Protein AF-A0A969KKT8-F1 (afdb_monomer_lite)

Secondary structure (DSSP, 8-state):
--------------PPPP-----------------------------PPPPPSEEETTEEE-PPPS---TT-S------EEE-TTT-PEEETTTTB-SSTT-BSS-HHHHHHHTS-HHHHHHHHHHHHHHHHHTTPPPP-HHHHHHHHHHHHHHTT---SSGGGGG--S-SBTTB----GGGGT--HHHHHHHH--

Foldseek 3Di:
DDDDDDDDDDDDDDDDDDDDDDDDDDDDDDDDDDDDDPPPPPPPPPPDPFDFPDDDPNDGHGDDDPPPPVPPPDDPPWDWAQQPPPRDIDTVPQQDDPDPPDGNDDPVSVVSSVADPVRLVVLQVVLQVVCVVVVHDRDDSVRVVLLVVVVVLVVVDDDDDPQQLCDQDAPDPPGGRNNCVVSVADPVNSVSSVVD

Radius of gyration: 36.67 Å; chains: 1; bounding box: 96×64×90 Å

pLDDT: mean 73.95, std 24.63, range [25.95, 97.69]

Structure (mmCIF, N/CA/C/O backbone):
data_AF-A0A969KKT8-F1
#
_entry.id   AF-A0A969KKT8-F1
#
loop_
_atom_site.group_PDB
_atom_site.id
_atom_site.type_symbol
_atom_site.label_atom_id
_atom_site.label_alt_id
_atom_site.label_comp_id
_atom_site.label_asym_id
_atom_site.label_entity_id
_atom_site.label_seq_id
_atom_site.pdbx_PDB_ins_code
_atom_site.Cartn_x
_atom_site.Cartn_y
_atom_site.Cartn_z
_atom_site.occupancy
_atom_site.B_iso_or_equiv
_atom_site.auth_seq_id
_atom_site.auth_comp_id
_atom_site.auth_asym_id
_atom_site.auth_atom_id
_atom_site.pdbx_PDB_model_num
ATOM 1 N N . MET A 1 1 ? -35.812 32.071 -36.400 1.00 40.81 1 MET A N 1
ATOM 2 C CA . MET A 1 1 ? -34.944 33.163 -36.890 1.00 40.81 1 MET A CA 1
ATOM 3 C C . MET A 1 1 ? -33.565 32.565 -37.183 1.00 40.81 1 MET A C 1
ATOM 5 O O . MET A 1 1 ? -32.968 32.060 -36.250 1.00 40.81 1 MET A O 1
ATOM 9 N N . ARG A 1 2 ? -33.149 32.564 -38.466 1.00 40.91 2 ARG A N 1
ATOM 10 C CA . ARG A 1 2 ? -31.778 32.415 -39.037 1.00 40.91 2 ARG A CA 1
ATOM 11 C C . ARG A 1 2 ? -30.941 31.190 -38.591 1.00 40.91 2 ARG A C 1
ATOM 13 O O . ARG A 1 2 ? -30.465 31.148 -37.473 1.00 40.91 2 ARG A O 1
ATOM 20 N N . THR A 1 3 ? -30.844 30.094 -39.355 1.00 32.22 3 THR A N 1
ATOM 21 C CA . THR A 1 3 ? -30.129 29.846 -40.641 1.00 32.22 3 THR A CA 1
ATOM 22 C C . THR A 1 3 ? -28.597 29.732 -40.522 1.00 32.22 3 THR A C 1
ATOM 24 O O . THR A 1 3 ? -27.954 30.742 -40.285 1.00 32.22 3 THR A O 1
ATOM 27 N N . ARG A 1 4 ? -28.101 28.494 -40.771 1.00 36.09 4 ARG A N 1
ATOM 28 C CA . ARG A 1 4 ? -26.858 27.975 -41.428 1.00 36.09 4 ARG A CA 1
ATOM 29 C C . ARG A 1 4 ? -25.541 28.783 -41.291 1.00 36.09 4 ARG A C 1
ATOM 31 O O . ARG A 1 4 ? -25.539 29.996 -41.376 1.00 36.09 4 ARG A O 1
ATOM 38 N N . ILE A 1 5 ? -24.366 28.141 -41.212 1.00 37.09 5 ILE A N 1
ATOM 39 C CA . ILE A 1 5 ? -23.574 27.728 -42.397 1.00 37.09 5 ILE A CA 1
ATOM 40 C C . ILE A 1 5 ? -22.404 26.802 -41.987 1.00 37.09 5 ILE A C 1
ATOM 42 O O . ILE A 1 5 ? -21.691 27.065 -41.024 1.00 37.09 5 ILE A O 1
ATOM 46 N N . ARG A 1 6 ? -22.212 25.730 -42.772 1.00 41.53 6 ARG A N 1
ATOM 47 C CA . ARG A 1 6 ? -20.991 24.911 -42.881 1.00 41.53 6 ARG A CA 1
ATOM 48 C C . ARG A 1 6 ? -19.949 25.656 -43.724 1.00 41.53 6 ARG A C 1
ATOM 50 O O . ARG A 1 6 ? -20.321 26.118 -44.797 1.00 41.53 6 ARG A O 1
ATOM 57 N N . THR A 1 7 ? -18.665 25.602 -43.362 1.00 35.03 7 THR A N 1
ATOM 58 C CA . THR A 1 7 ? -17.569 25.865 -44.315 1.00 35.03 7 THR A CA 1
ATOM 59 C C . THR A 1 7 ? -16.437 24.854 -44.141 1.00 35.03 7 THR A C 1
ATOM 61 O O . THR A 1 7 ? -15.800 24.775 -43.098 1.00 35.03 7 THR A O 1
ATOM 64 N N . ILE A 1 8 ? -16.228 24.086 -45.210 1.00 39.53 8 ILE A N 1
ATOM 65 C CA . ILE A 1 8 ? -15.059 23.263 -45.547 1.00 39.53 8 ILE A CA 1
ATOM 66 C C . ILE A 1 8 ? -14.052 24.165 -46.276 1.00 39.53 8 ILE A C 1
ATOM 68 O O . ILE A 1 8 ? -14.504 25.002 -47.052 1.00 39.53 8 ILE A O 1
ATOM 72 N N . ARG A 1 9 ? -12.738 23.963 -46.082 1.00 32.59 9 ARG A N 1
ATOM 73 C CA . ARG A 1 9 ? -11.582 24.230 -46.991 1.00 32.59 9 ARG A CA 1
ATOM 74 C C . ARG A 1 9 ? -10.297 24.057 -46.155 1.00 32.59 9 ARG A C 1
ATOM 76 O O . ARG A 1 9 ? -10.324 24.396 -44.984 1.00 32.59 9 ARG A O 1
ATOM 83 N N . THR A 1 10 ? -9.124 23.613 -46.603 1.00 31.75 10 THR A N 1
ATOM 84 C CA . THR A 1 10 ? -8.586 23.040 -47.846 1.00 31.75 10 THR A CA 1
ATOM 85 C C . THR A 1 10 ? -7.164 22.575 -47.499 1.00 31.75 10 THR A C 1
ATOM 87 O O . THR A 1 10 ? -6.449 23.275 -46.788 1.00 31.75 10 THR A O 1
ATOM 90 N N . ILE A 1 11 ? -6.749 21.420 -48.018 1.00 34.53 11 ILE A N 1
ATOM 91 C CA . ILE A 1 11 ? -5.376 20.897 -47.959 1.00 34.53 11 ILE A CA 1
ATOM 92 C C . ILE A 1 11 ? -4.482 21.733 -48.891 1.00 34.53 11 ILE A C 1
ATOM 94 O O . ILE A 1 11 ? -4.867 21.989 -50.034 1.00 34.53 11 ILE A O 1
ATOM 98 N N . ARG A 1 12 ? -3.279 22.120 -48.445 1.00 29.59 12 ARG A N 1
ATOM 99 C CA . ARG A 1 12 ? -2.193 22.554 -49.337 1.00 29.59 12 ARG A CA 1
ATOM 100 C C . ARG A 1 12 ? -0.911 21.780 -49.051 1.00 29.59 12 ARG A C 1
ATOM 102 O O . ARG A 1 12 ? -0.286 21.939 -48.012 1.00 29.59 12 ARG A O 1
ATOM 109 N N . THR A 1 13 ? -0.563 20.971 -50.040 1.00 30.00 13 THR A N 1
ATOM 110 C CA . THR A 1 13 ? 0.734 20.357 -50.307 1.00 30.00 13 THR A CA 1
ATOM 111 C C . THR A 1 13 ? 1.697 21.422 -50.836 1.00 30.00 13 THR A C 1
ATOM 113 O O . THR A 1 13 ? 1.322 22.184 -51.728 1.00 30.00 13 THR A O 1
ATOM 116 N N . THR A 1 14 ? 2.937 21.453 -50.348 1.00 33.88 14 THR A N 1
ATOM 117 C CA . THR A 1 14 ? 4.042 22.184 -50.990 1.00 33.88 14 THR A CA 1
ATOM 118 C C . THR A 1 14 ? 5.286 21.307 -51.050 1.00 33.88 14 THR A C 1
ATOM 120 O O . THR A 1 14 ? 5.912 21.014 -50.035 1.00 33.88 14 THR A O 1
ATOM 123 N N . THR A 1 15 ? 5.606 20.896 -52.271 1.00 38.62 15 THR A N 1
ATOM 124 C CA . THR A 1 15 ? 6.872 20.324 -52.742 1.00 38.62 15 THR A CA 1
ATOM 125 C C . THR A 1 15 ? 7.927 21.429 -52.880 1.00 38.62 15 THR A C 1
ATOM 127 O O . THR A 1 15 ? 7.561 22.527 -53.304 1.00 38.62 15 THR A O 1
ATOM 130 N N . PRO A 1 16 ? 9.227 21.162 -52.663 1.00 34.69 16 PRO A N 1
ATOM 131 C CA . PRO A 1 16 ? 10.293 21.929 -53.289 1.00 34.69 16 PRO A CA 1
ATOM 132 C C . PRO A 1 16 ? 10.917 21.162 -54.463 1.00 34.69 16 PRO A C 1
ATOM 134 O O . PRO A 1 16 ? 11.203 19.968 -54.401 1.00 34.69 16 PRO A O 1
ATOM 137 N N . SER A 1 17 ? 11.079 21.904 -55.549 1.00 30.69 17 SER A N 1
ATOM 138 C CA . SER A 1 17 ? 11.605 21.532 -56.853 1.00 30.69 17 SER A CA 1
ATOM 139 C C . SER A 1 17 ? 13.123 21.341 -56.887 1.00 30.69 17 SER A C 1
ATOM 141 O O . SER A 1 17 ? 13.885 22.003 -56.189 1.00 30.69 17 SER A O 1
ATOM 143 N N . HIS A 1 18 ? 13.506 20.458 -57.801 1.00 28.86 18 HIS A N 1
ATOM 144 C CA . HIS A 1 18 ? 14.828 20.112 -58.309 1.00 28.86 18 HIS A CA 1
ATOM 145 C C . HIS A 1 18 ? 15.520 21.294 -59.020 1.00 28.86 18 HIS A C 1
ATOM 147 O O . HIS A 1 18 ? 14.869 21.987 -59.801 1.00 28.86 18 HIS A O 1
ATOM 153 N N . GLN A 1 19 ? 16.837 21.457 -58.851 1.00 30.23 19 GLN A N 1
ATOM 154 C CA . GLN A 1 19 ? 17.715 21.942 -59.922 1.00 30.23 19 GLN A CA 1
ATOM 155 C C . GLN A 1 19 ? 19.114 21.330 -59.791 1.00 30.23 19 GLN A C 1
ATOM 157 O O . GLN A 1 19 ? 19.667 21.189 -58.704 1.00 30.23 19 GLN A O 1
ATOM 162 N N . GLN A 1 20 ? 19.608 20.906 -60.947 1.00 27.62 20 GLN A N 1
ATOM 163 C CA . GLN A 1 20 ? 20.711 19.999 -61.224 1.00 27.62 20 GLN A CA 1
ATOM 164 C C . GLN A 1 20 ? 21.865 20.811 -61.827 1.00 27.62 20 GLN A C 1
ATOM 166 O O . GLN A 1 20 ? 21.620 21.721 -62.617 1.00 27.62 20 GLN A O 1
ATOM 171 N N . GLY A 1 21 ? 23.107 20.478 -61.481 1.00 25.95 21 GLY A N 1
ATOM 172 C CA . GLY A 1 21 ? 24.306 21.103 -62.038 1.00 25.95 21 GLY A CA 1
ATOM 173 C C . GLY A 1 21 ? 25.511 20.188 -61.865 1.00 25.95 21 GLY A C 1
ATOM 174 O O . GLY A 1 21 ? 26.131 20.159 -60.809 1.00 25.95 21 GLY A O 1
ATOM 175 N N . ASP A 1 22 ? 25.765 19.403 -62.904 1.00 27.39 22 ASP A N 1
ATOM 176 C CA . ASP A 1 22 ? 26.863 18.456 -63.081 1.00 27.39 22 ASP A CA 1
ATOM 177 C C . ASP A 1 22 ? 28.123 19.199 -63.563 1.00 27.39 22 ASP A C 1
ATOM 179 O O . ASP A 1 22 ? 28.005 20.065 -64.433 1.00 27.39 22 ASP A O 1
ATOM 183 N N . GLN A 1 23 ? 29.309 18.857 -63.043 1.00 28.73 23 GLN A N 1
ATOM 184 C CA . GLN A 1 23 ? 30.575 18.917 -63.792 1.00 28.73 23 GLN A CA 1
ATOM 185 C C . GLN A 1 23 ? 31.731 18.246 -63.027 1.00 28.73 23 GLN A C 1
ATOM 187 O O . GLN A 1 23 ? 32.244 18.741 -62.025 1.00 28.73 23 GLN A O 1
ATOM 192 N N . ARG A 1 24 ? 32.157 17.096 -63.561 1.00 26.11 24 ARG A N 1
ATOM 193 C CA . ARG A 1 24 ? 33.445 16.433 -63.318 1.00 26.11 24 ARG A CA 1
ATOM 194 C C . ARG A 1 24 ? 34.547 17.097 -64.157 1.00 26.11 24 ARG A C 1
ATOM 196 O O . ARG A 1 24 ? 34.309 17.320 -65.340 1.00 26.11 24 ARG A O 1
ATOM 203 N N . HIS A 1 25 ? 35.749 17.279 -63.599 1.00 29.11 25 HIS A N 1
ATOM 204 C CA . HIS A 1 25 ? 37.007 16.612 -64.010 1.00 29.11 25 HIS A CA 1
ATOM 205 C C . HIS A 1 25 ? 38.241 17.187 -63.271 1.00 29.11 25 HIS A C 1
ATOM 207 O O . HIS A 1 25 ? 38.447 18.390 -63.250 1.00 29.11 25 HIS A O 1
ATOM 213 N N . GLN A 1 26 ? 39.049 16.259 -62.732 1.00 27.66 26 GLN A N 1
ATOM 214 C CA . GLN A 1 26 ? 40.523 16.233 -62.621 1.00 27.66 26 GLN A CA 1
ATOM 215 C C . GLN A 1 26 ? 41.292 17.425 -62.008 1.00 27.66 26 GLN A C 1
ATOM 217 O O . GLN A 1 26 ? 41.461 18.446 -62.657 1.00 27.66 26 GLN A O 1
ATOM 222 N N . GLN A 1 27 ? 41.960 17.194 -60.866 1.00 29.69 27 GLN A N 1
ATOM 223 C CA . GLN A 1 27 ? 43.435 17.133 -60.817 1.00 29.69 27 GLN A CA 1
ATOM 224 C C . GLN A 1 27 ? 43.969 16.553 -59.495 1.00 29.69 27 GLN A C 1
ATOM 226 O O . GLN A 1 27 ? 43.288 16.522 -58.475 1.00 29.69 27 GLN A O 1
ATOM 231 N N . GLU A 1 28 ? 45.180 16.020 -59.597 1.00 27.31 28 GLU A N 1
ATOM 232 C CA . GLU A 1 28 ? 45.848 15.001 -58.789 1.00 27.31 28 GLU A CA 1
ATOM 233 C C . GLU A 1 28 ? 46.986 15.600 -57.927 1.00 27.31 28 GLU A C 1
ATOM 235 O O . GLU A 1 28 ? 47.423 16.721 -58.175 1.00 27.31 28 GLU A O 1
ATOM 240 N N . LEU A 1 29 ? 47.503 14.783 -56.995 1.00 27.58 29 LEU A N 1
ATOM 241 C CA . LEU A 1 29 ? 48.790 14.853 -56.269 1.00 27.58 29 LEU A CA 1
ATOM 242 C C . LEU A 1 29 ? 48.960 15.829 -55.085 1.00 27.58 29 LEU A C 1
ATOM 244 O O . LEU A 1 29 ? 49.341 16.983 -55.243 1.00 27.58 29 LEU A O 1
ATOM 248 N N . ALA A 1 30 ? 48.928 15.254 -53.875 1.00 28.25 30 ALA A N 1
ATOM 249 C CA . ALA A 1 30 ? 50.052 15.344 -52.933 1.00 28.25 30 ALA A CA 1
ATOM 250 C C . ALA A 1 30 ? 50.040 14.141 -51.967 1.00 28.25 30 ALA A C 1
ATOM 252 O O . ALA A 1 30 ? 49.184 14.017 -51.092 1.00 28.25 30 ALA A O 1
ATOM 253 N N . THR A 1 31 ? 51.002 13.243 -52.173 1.00 28.62 31 THR A N 1
ATOM 254 C CA . THR A 1 31 ? 51.337 12.082 -51.341 1.00 28.62 31 THR A CA 1
ATOM 255 C C . THR A 1 31 ? 52.152 12.526 -50.127 1.00 28.62 31 THR A C 1
ATOM 257 O O . THR A 1 31 ? 53.203 13.139 -50.300 1.00 28.62 31 THR A O 1
ATOM 260 N N . THR A 1 32 ? 51.741 12.130 -48.920 1.00 31.70 32 THR A N 1
ATOM 261 C CA . THR A 1 32 ? 52.589 12.160 -47.713 1.00 31.70 32 THR A CA 1
ATOM 262 C C . THR A 1 32 ? 52.493 10.789 -47.029 1.00 31.70 32 THR A C 1
ATOM 264 O O . THR A 1 32 ? 51.382 10.274 -46.884 1.00 31.70 32 THR A O 1
ATOM 267 N N . PRO A 1 33 ? 53.617 10.141 -46.665 1.00 30.55 33 PRO A N 1
ATOM 268 C CA . PRO A 1 33 ? 53.644 8.715 -46.363 1.00 30.55 33 PRO A CA 1
ATOM 269 C C . PRO A 1 33 ? 53.133 8.441 -44.946 1.00 30.55 33 PRO A C 1
ATOM 271 O O . PRO A 1 33 ? 53.710 8.908 -43.967 1.00 30.55 33 PRO A O 1
ATOM 274 N N . ALA A 1 34 ? 52.076 7.640 -44.822 1.00 28.89 34 ALA A N 1
ATOM 275 C CA . ALA A 1 34 ? 51.743 6.997 -43.559 1.00 28.89 34 ALA A CA 1
ATOM 276 C C . ALA A 1 34 ? 52.566 5.707 -43.458 1.00 28.89 34 ALA A C 1
ATOM 278 O O . ALA A 1 34 ? 52.230 4.682 -44.049 1.00 28.89 34 ALA A O 1
ATOM 279 N N . THR A 1 35 ? 53.692 5.803 -42.754 1.00 29.75 35 THR A N 1
ATOM 280 C CA . THR A 1 35 ? 54.555 4.690 -42.358 1.00 29.75 35 THR A CA 1
ATOM 281 C C . THR A 1 35 ? 53.721 3.548 -41.784 1.00 29.75 35 THR A C 1
ATOM 283 O O . THR A 1 35 ? 53.067 3.694 -40.751 1.00 29.75 35 THR A O 1
ATOM 286 N N . GLY A 1 36 ? 53.762 2.397 -42.453 1.00 38.06 36 GLY A N 1
ATOM 287 C CA . GLY A 1 36 ? 53.298 1.143 -41.886 1.00 38.06 36 GLY A CA 1
ATOM 288 C C . GLY A 1 36 ? 54.196 0.764 -40.717 1.00 38.06 36 GLY A C 1
ATOM 289 O O . GLY A 1 36 ? 55.329 0.348 -40.925 1.00 38.06 36 GLY A O 1
ATOM 290 N N . ASN A 1 37 ? 53.681 0.888 -39.496 1.00 31.97 37 ASN A N 1
ATOM 291 C CA . ASN A 1 37 ? 54.256 0.221 -38.337 1.00 31.97 37 ASN A CA 1
ATOM 292 C C . ASN A 1 37 ? 53.370 -0.967 -37.976 1.00 31.97 37 ASN A C 1
ATOM 294 O O . ASN A 1 37 ? 52.443 -0.881 -37.172 1.00 31.97 37 ASN A O 1
ATOM 298 N N . SER A 1 38 ? 53.696 -2.104 -38.580 1.00 39.81 38 SER A N 1
ATOM 299 C CA . SER A 1 38 ? 53.445 -3.419 -38.009 1.00 39.81 38 SER A CA 1
ATOM 300 C C . SER A 1 38 ? 54.217 -3.536 -36.691 1.00 39.81 38 SER A C 1
ATOM 302 O O . SER A 1 38 ? 55.318 -4.075 -36.655 1.00 39.81 38 SER A O 1
ATOM 304 N N . ASN A 1 39 ? 53.645 -3.021 -35.603 1.00 30.94 39 ASN A N 1
ATOM 305 C CA . ASN A 1 39 ? 54.092 -3.351 -34.256 1.00 30.94 39 ASN A CA 1
ATOM 306 C C . ASN A 1 39 ? 53.281 -4.545 -33.763 1.00 30.94 39 ASN A C 1
ATOM 308 O O . ASN A 1 39 ? 52.346 -4.431 -32.977 1.00 30.94 39 ASN A O 1
ATOM 312 N N . SER A 1 40 ? 53.681 -5.721 -34.237 1.00 36.75 40 SER A N 1
ATOM 313 C CA . SER A 1 40 ? 53.608 -6.938 -33.444 1.00 36.75 40 SER A CA 1
ATOM 314 C C . SER A 1 40 ? 54.459 -6.727 -32.191 1.00 36.75 40 SER A C 1
ATOM 316 O O . SER A 1 40 ? 55.645 -7.055 -32.169 1.00 36.75 40 SER A O 1
ATOM 318 N N . SER A 1 41 ? 53.870 -6.150 -31.144 1.00 32.66 41 SER A N 1
ATOM 319 C CA . SER A 1 41 ? 54.392 -6.260 -29.786 1.00 32.66 41 SER A CA 1
ATOM 320 C C . SER A 1 41 ? 54.171 -7.699 -29.333 1.00 32.66 41 SER A C 1
ATOM 322 O O . SER A 1 41 ? 53.222 -8.026 -28.624 1.00 32.66 41 SER A O 1
ATOM 324 N N . ALA A 1 42 ? 55.060 -8.579 -29.800 1.00 34.78 42 ALA A N 1
ATOM 325 C CA . ALA A 1 42 ? 55.349 -9.821 -29.115 1.00 34.78 42 ALA A CA 1
ATOM 326 C C . ALA A 1 42 ? 55.555 -9.463 -27.642 1.00 34.78 42 ALA A C 1
ATOM 328 O O . ALA A 1 42 ? 56.436 -8.660 -27.322 1.00 34.78 42 ALA A O 1
ATOM 329 N N . SER A 1 43 ? 54.708 -9.990 -26.756 1.00 33.81 43 SER A N 1
ATOM 330 C CA . SER A 1 43 ? 54.982 -9.897 -25.334 1.00 33.81 43 SER A CA 1
ATOM 331 C C . SER A 1 43 ? 56.268 -10.681 -25.109 1.00 33.81 43 SER A C 1
ATOM 333 O O . SER A 1 43 ? 56.302 -11.912 -25.137 1.00 33.81 43 SER A O 1
ATOM 335 N N . THR A 1 44 ? 57.375 -9.963 -24.955 1.00 34.19 44 THR A N 1
ATOM 336 C CA . THR A 1 44 ? 58.581 -10.511 -24.359 1.00 34.19 44 THR A CA 1
ATOM 337 C C . THR A 1 44 ? 58.195 -10.842 -22.929 1.00 34.19 44 THR A C 1
ATOM 339 O O . THR A 1 44 ? 58.231 -10.005 -22.029 1.00 34.19 44 THR A O 1
ATOM 342 N N . ASN A 1 45 ? 57.721 -12.072 -22.746 1.00 42.31 45 ASN A N 1
ATOM 343 C CA . ASN A 1 45 ? 57.517 -12.681 -21.451 1.00 42.31 45 ASN A CA 1
ATOM 344 C C . ASN A 1 45 ? 58.905 -12.824 -20.824 1.00 42.31 45 ASN A C 1
ATOM 346 O O . ASN A 1 45 ? 59.526 -13.880 -20.908 1.00 42.31 45 ASN A O 1
ATOM 350 N N . ASN A 1 46 ? 59.409 -11.752 -20.214 1.00 43.72 46 ASN A N 1
ATOM 351 C CA . ASN A 1 46 ? 60.476 -11.850 -19.231 1.00 43.72 46 ASN A CA 1
ATOM 352 C C . ASN A 1 46 ? 59.870 -12.545 -18.009 1.00 43.72 46 ASN A C 1
ATOM 354 O O . ASN A 1 46 ? 59.450 -11.912 -17.044 1.00 43.72 46 ASN A O 1
ATOM 358 N N . SER A 1 47 ? 59.742 -13.868 -18.094 1.00 48.97 47 SER A N 1
ATOM 359 C CA . SER A 1 47 ? 59.323 -14.705 -16.985 1.00 48.97 47 SER A CA 1
ATOM 360 C C . SER A 1 47 ? 60.485 -14.803 -16.005 1.00 48.97 47 SER A C 1
ATOM 362 O O . SER A 1 47 ? 61.326 -15.697 -16.106 1.00 48.97 47 SER A O 1
ATOM 364 N N . THR A 1 48 ? 60.543 -13.878 -15.050 1.00 58.94 48 THR A N 1
ATOM 365 C CA . THR A 1 48 ? 61.278 -14.112 -13.807 1.00 58.94 48 THR A CA 1
ATOM 366 C C . THR A 1 48 ? 60.770 -15.434 -13.212 1.00 58.94 48 THR A C 1
ATOM 368 O O . THR A 1 48 ? 59.549 -15.609 -13.115 1.00 58.94 48 THR A O 1
ATOM 371 N N . PRO A 1 49 ? 61.645 -16.390 -12.847 1.00 60.97 49 PRO A N 1
ATOM 372 C CA . PRO A 1 49 ? 61.216 -17.630 -12.207 1.00 60.97 49 PRO A CA 1
ATOM 373 C C . PRO A 1 49 ? 60.413 -17.299 -10.944 1.00 60.97 49 PRO A C 1
ATOM 375 O O . PRO A 1 49 ? 60.930 -16.636 -10.045 1.00 60.97 49 PRO A O 1
ATOM 378 N N . ARG A 1 50 ? 59.137 -17.708 -10.877 1.00 67.44 50 ARG A N 1
ATOM 379 C CA . ARG A 1 50 ? 58.314 -17.469 -9.681 1.00 67.44 50 ARG A CA 1
ATOM 380 C C . ARG A 1 50 ? 58.891 -18.276 -8.522 1.00 67.44 50 ARG A C 1
ATOM 382 O O . ARG A 1 50 ? 58.990 -19.498 -8.610 1.00 67.44 50 ARG A O 1
ATOM 389 N N . ILE A 1 51 ? 59.254 -17.589 -7.446 1.00 80.12 51 ILE A N 1
ATOM 390 C CA . ILE A 1 51 ? 59.733 -18.214 -6.213 1.00 80.12 51 ILE A CA 1
ATOM 391 C C . ILE A 1 51 ? 58.493 -18.636 -5.406 1.00 80.12 51 ILE A C 1
ATOM 393 O O . ILE A 1 51 ? 57.584 -17.819 -5.239 1.00 80.12 51 ILE A O 1
ATOM 397 N N . PRO A 1 52 ? 58.390 -19.898 -4.954 1.00 83.75 52 PRO A N 1
ATOM 398 C CA . PRO A 1 52 ? 57.276 -20.324 -4.114 1.00 83.75 52 PRO A CA 1
ATOM 399 C C . PRO A 1 52 ? 57.334 -19.617 -2.754 1.00 83.75 52 PRO A C 1
ATOM 401 O O . PRO A 1 52 ? 58.394 -19.548 -2.135 1.00 83.75 52 PRO A O 1
ATOM 404 N N . VAL A 1 53 ? 56.193 -19.111 -2.281 1.00 85.06 53 VAL A N 1
ATOM 405 C CA . VAL A 1 53 ? 56.072 -18.453 -0.967 1.00 85.06 53 VAL A CA 1
ATOM 406 C C . VAL A 1 53 ? 55.922 -19.450 0.174 1.00 85.06 53 VAL A C 1
ATOM 408 O O . VAL A 1 53 ? 56.288 -19.154 1.306 1.00 85.06 53 VAL A O 1
ATOM 411 N N . THR A 1 54 ? 55.378 -20.634 -0.101 1.00 84.06 54 THR A N 1
ATOM 412 C CA . THR A 1 54 ? 55.260 -21.715 0.882 1.00 84.06 54 THR A CA 1
ATOM 413 C C . THR A 1 54 ? 55.037 -23.057 0.183 1.00 84.06 54 THR A C 1
ATOM 415 O O . THR A 1 54 ? 54.792 -23.107 -1.023 1.00 84.06 54 THR A O 1
ATOM 418 N N . PHE A 1 55 ? 55.117 -24.152 0.932 1.00 88.94 55 PHE A N 1
ATOM 419 C CA . PHE A 1 55 ? 54.805 -25.501 0.469 1.00 88.94 55 PHE A CA 1
ATOM 420 C C . PHE A 1 55 ? 53.683 -26.083 1.331 1.00 88.94 55 PHE A C 1
ATOM 422 O O . PHE A 1 55 ? 53.733 -25.997 2.556 1.00 88.94 55 PHE A O 1
ATOM 429 N N . ALA A 1 56 ? 52.685 -26.704 0.701 1.00 80.81 56 ALA A N 1
ATOM 430 C CA . ALA A 1 56 ? 51.667 -27.484 1.403 1.00 80.81 56 ALA A CA 1
ATOM 431 C C . ALA A 1 56 ? 51.366 -28.766 0.618 1.00 80.81 56 ALA A C 1
ATOM 433 O O . ALA A 1 56 ? 51.117 -28.704 -0.586 1.00 80.81 56 ALA A O 1
ATOM 434 N N . ASN A 1 57 ? 51.379 -29.918 1.300 1.00 80.81 57 ASN A N 1
ATOM 435 C CA . ASN A 1 57 ? 51.194 -31.252 0.704 1.00 80.81 57 ASN A CA 1
ATOM 436 C C . ASN A 1 57 ? 52.140 -31.516 -0.481 1.00 80.81 57 ASN A C 1
ATOM 438 O O . ASN A 1 57 ? 51.687 -31.886 -1.565 1.00 80.81 57 ASN A O 1
ATOM 442 N N . ASP A 1 58 ? 53.432 -31.229 -0.296 1.00 85.75 58 ASP A N 1
ATOM 443 C CA . ASP A 1 58 ? 54.482 -31.354 -1.321 1.00 85.75 58 ASP A CA 1
ATOM 444 C C . ASP A 1 58 ? 54.212 -30.571 -2.619 1.00 85.75 58 ASP A C 1
ATOM 446 O O . ASP A 1 58 ? 54.845 -30.801 -3.650 1.00 85.75 58 ASP A O 1
ATOM 450 N N . ARG A 1 59 ? 53.285 -29.604 -2.582 1.00 80.69 59 ARG A N 1
ATOM 451 C CA . ARG A 1 59 ? 53.006 -28.694 -3.694 1.00 80.69 59 ARG A CA 1
ATOM 452 C C . ARG A 1 59 ? 53.505 -27.286 -3.367 1.00 80.69 59 ARG A C 1
ATOM 454 O O . ARG A 1 59 ? 53.185 -26.778 -2.289 1.00 80.69 59 ARG A O 1
ATOM 461 N N . PRO A 1 60 ? 54.258 -26.639 -4.275 1.00 88.19 60 PRO A N 1
ATOM 462 C CA . PRO A 1 60 ? 54.658 -25.246 -4.117 1.00 88.19 60 PRO A CA 1
ATOM 463 C C . PRO A 1 60 ? 53.450 -24.317 -4.292 1.00 88.19 60 PRO A C 1
ATOM 465 O O . PRO A 1 60 ? 52.690 -24.444 -5.252 1.00 88.19 60 PRO A O 1
ATOM 468 N N . TRP A 1 61 ? 53.290 -23.369 -3.375 1.00 81.19 61 TRP A N 1
ATOM 469 C CA . TRP A 1 61 ? 52.321 -22.278 -3.453 1.00 81.19 61 TRP A CA 1
ATOM 470 C C . TRP A 1 61 ? 53.055 -20.990 -3.817 1.00 81.19 61 TRP A C 1
ATOM 472 O O . TRP A 1 61 ? 54.129 -20.709 -3.290 1.00 81.19 61 TRP A O 1
ATOM 482 N N . TYR A 1 62 ? 52.473 -20.202 -4.714 1.00 84.56 62 TYR A N 1
ATOM 483 C CA . TYR A 1 62 ? 53.049 -18.956 -5.221 1.00 84.56 62 TYR A CA 1
ATOM 484 C C . TYR A 1 62 ? 52.195 -17.771 -4.768 1.00 84.56 62 TYR A C 1
ATOM 486 O O . TYR A 1 62 ? 50.985 -17.925 -4.600 1.00 84.56 62 TYR A O 1
ATOM 494 N N . GLU A 1 63 ? 52.805 -16.598 -4.583 1.00 76.25 63 GLU A N 1
ATOM 495 C CA . GLU A 1 63 ? 52.062 -15.365 -4.307 1.00 76.25 63 GLU A CA 1
ATOM 496 C C . GLU A 1 63 ? 51.119 -15.078 -5.481 1.00 76.25 63 GLU A C 1
ATOM 498 O O . GLU A 1 63 ? 51.544 -14.962 -6.635 1.00 76.25 63 GLU A O 1
ATOM 503 N N . GLY A 1 64 ? 49.818 -15.076 -5.202 1.00 65.00 64 GLY A N 1
ATOM 504 C CA . GLY A 1 64 ? 48.794 -14.805 -6.196 1.00 65.00 64 GLY A CA 1
ATOM 505 C C . GLY A 1 64 ? 48.420 -13.336 -6.150 1.00 65.00 64 GLY A C 1
ATOM 506 O O . GLY A 1 64 ? 47.864 -12.888 -5.151 1.00 65.00 64 GLY A O 1
ATOM 507 N N . ASP A 1 65 ? 48.638 -12.605 -7.243 1.00 62.84 65 ASP A N 1
ATOM 508 C CA . ASP A 1 65 ? 47.894 -11.369 -7.448 1.00 62.84 65 ASP A CA 1
ATOM 509 C C . ASP A 1 65 ? 46.398 -11.721 -7.479 1.00 62.84 65 ASP A C 1
ATOM 511 O O . ASP A 1 65 ? 45.935 -12.533 -8.296 1.00 62.84 65 ASP A O 1
ATOM 515 N N . VAL A 1 66 ? 45.623 -11.095 -6.590 1.00 60.22 66 VAL A N 1
ATOM 516 C CA . VAL A 1 66 ? 44.151 -11.164 -6.543 1.00 60.22 66 VAL A CA 1
ATOM 517 C C . VAL A 1 66 ? 43.558 -10.347 -7.705 1.00 60.22 66 VAL A C 1
ATOM 519 O O . VAL A 1 66 ? 42.663 -9.528 -7.540 1.00 60.22 66 VAL A O 1
ATOM 522 N N . THR A 1 67 ? 44.095 -10.522 -8.910 1.00 58.12 67 THR A N 1
ATOM 523 C CA . THR A 1 67 ? 43.674 -9.840 -10.143 1.00 58.12 67 THR A CA 1
ATOM 524 C C . THR A 1 67 ? 43.162 -10.824 -11.186 1.00 58.12 67 THR A C 1
ATOM 526 O O . THR A 1 67 ? 42.972 -10.475 -12.351 1.00 58.12 67 THR A O 1
ATOM 529 N N . HIS A 1 68 ? 42.876 -12.064 -10.787 1.00 58.12 68 HIS A N 1
ATOM 530 C CA . HIS A 1 68 ? 42.133 -12.968 -11.647 1.00 58.12 68 HIS A CA 1
ATOM 531 C C . HIS A 1 68 ? 40.681 -12.491 -11.669 1.00 58.12 68 HIS A C 1
ATOM 533 O O . HIS A 1 68 ? 39.935 -12.669 -10.708 1.00 58.12 68 HIS A O 1
ATOM 539 N N . ASN A 1 69 ? 40.277 -11.860 -12.771 1.00 61.84 69 ASN A N 1
ATOM 540 C CA . ASN A 1 69 ? 38.870 -11.650 -13.074 1.00 61.84 69 ASN A CA 1
ATOM 541 C C . ASN A 1 69 ? 38.232 -13.031 -13.306 1.00 61.84 69 ASN A C 1
ATOM 543 O O . ASN A 1 69 ? 38.193 -13.523 -14.433 1.00 61.84 69 ASN A O 1
ATOM 547 N N . ILE A 1 70 ? 37.778 -13.665 -12.220 1.00 66.00 70 ILE A N 1
ATOM 548 C CA . ILE A 1 70 ? 37.177 -15.010 -12.201 1.00 66.00 70 ILE A CA 1
ATOM 549 C C . ILE A 1 70 ? 36.000 -15.117 -13.189 1.00 66.00 70 ILE A C 1
ATOM 551 O O . ILE A 1 70 ? 35.730 -16.199 -13.700 1.00 66.00 70 ILE A O 1
ATOM 555 N N . ASN A 1 71 ? 35.354 -13.996 -13.524 1.00 70.75 71 ASN A N 1
ATOM 556 C CA . ASN A 1 71 ? 34.174 -13.961 -14.388 1.00 70.75 71 ASN A CA 1
ATOM 557 C C . ASN A 1 71 ? 34.456 -13.445 -15.811 1.00 70.75 71 ASN A C 1
ATOM 559 O O . ASN A 1 71 ? 33.520 -13.277 -16.595 1.00 70.75 71 ASN A O 1
ATOM 563 N N . GLY A 1 72 ? 35.719 -13.172 -16.161 1.00 71.19 72 GLY A N 1
ATOM 564 C CA . GLY A 1 72 ? 36.076 -12.521 -17.423 1.00 71.19 72 GLY A CA 1
ATOM 565 C C . GLY A 1 72 ? 35.336 -11.187 -17.651 1.00 71.19 72 GLY A C 1
ATOM 566 O O . GLY A 1 72 ? 34.726 -10.619 -16.739 1.00 71.19 72 GLY A O 1
ATOM 567 N N . PRO A 1 73 ? 35.373 -10.629 -18.872 1.00 70.31 73 PRO A N 1
ATOM 568 C CA . PRO A 1 73 ? 34.554 -9.475 -19.233 1.00 70.31 73 PRO A CA 1
ATOM 569 C C . PRO A 1 73 ? 33.063 -9.856 -19.215 1.00 70.31 73 PRO A C 1
ATOM 571 O O . PRO A 1 73 ? 32.514 -10.342 -20.200 1.00 70.31 73 PRO A O 1
ATOM 574 N N . THR A 1 74 ? 32.391 -9.657 -18.082 1.00 67.00 74 THR A N 1
ATOM 575 C CA . THR A 1 74 ? 30.939 -9.838 -17.986 1.00 67.00 74 THR A CA 1
ATOM 576 C C . THR A 1 74 ? 30.249 -8.578 -18.494 1.00 67.00 74 THR A C 1
ATOM 578 O O . THR A 1 74 ? 30.440 -7.490 -17.952 1.00 67.00 74 THR A O 1
ATOM 581 N N . THR A 1 75 ? 29.414 -8.707 -19.524 1.00 70.94 75 THR A N 1
ATOM 582 C CA . THR A 1 75 ? 28.509 -7.624 -19.918 1.00 70.94 75 THR A CA 1
ATOM 583 C C . THR A 1 75 ? 27.490 -7.443 -18.797 1.00 70.94 75 THR A C 1
ATOM 585 O O . THR A 1 75 ? 26.708 -8.355 -18.525 1.00 70.94 75 THR A O 1
ATOM 588 N N . ALA A 1 76 ? 27.496 -6.290 -18.126 1.00 73.38 76 ALA A N 1
ATOM 589 C CA . ALA A 1 76 ? 26.477 -5.971 -17.135 1.00 73.38 76 ALA A CA 1
ATOM 590 C C . ALA A 1 76 ? 25.105 -5.936 -17.831 1.00 73.38 76 ALA A C 1
ATOM 592 O O . ALA A 1 76 ? 24.769 -4.982 -18.537 1.00 73.38 76 ALA A O 1
ATOM 593 N N . LYS A 1 77 ? 24.321 -7.009 -17.681 1.00 69.69 77 LYS A N 1
ATOM 594 C CA . LYS A 1 77 ? 22.923 -7.029 -18.110 1.00 69.69 77 LYS A CA 1
ATOM 595 C C . LYS A 1 77 ? 22.142 -6.178 -17.122 1.00 69.69 77 LYS A C 1
ATOM 597 O O . LYS A 1 77 ? 21.914 -6.588 -15.988 1.00 69.69 77 LYS A O 1
ATOM 602 N N . HIS A 1 78 ? 21.775 -4.982 -17.555 1.00 78.81 78 HIS A N 1
ATOM 603 C CA . HIS A 1 78 ? 20.918 -4.110 -16.772 1.00 78.81 78 HIS A CA 1
ATOM 604 C C . HIS A 1 78 ? 19.488 -4.631 -16.877 1.00 78.81 78 HIS A C 1
ATOM 606 O O . HIS A 1 78 ? 19.020 -4.973 -17.966 1.00 78.81 78 HIS A O 1
ATOM 612 N N . TRP A 1 79 ? 18.814 -4.743 -15.737 1.00 87.44 79 TRP A N 1
ATOM 613 C CA . TRP A 1 79 ? 17.395 -5.053 -15.726 1.00 87.44 79 TRP A CA 1
ATOM 614 C C . TRP A 1 79 ? 16.608 -3.818 -16.170 1.00 87.44 79 TRP A C 1
ATOM 616 O O . TRP A 1 79 ? 17.027 -2.676 -15.964 1.00 87.44 79 TRP A O 1
ATOM 626 N N . LYS A 1 80 ? 15.460 -4.080 -16.785 1.00 87.50 80 LYS A N 1
ATOM 627 C CA . LYS A 1 80 ? 14.481 -3.082 -17.189 1.00 87.50 80 LYS A CA 1
ATOM 628 C C . LYS A 1 80 ? 13.099 -3.636 -16.893 1.00 87.50 80 LYS A C 1
ATOM 630 O O . LYS A 1 80 ? 12.835 -4.805 -17.172 1.00 87.50 80 LYS A O 1
ATOM 635 N N . MET A 1 81 ? 12.220 -2.787 -16.390 1.00 89.69 81 MET A N 1
ATOM 636 C CA . MET A 1 81 ? 10.797 -3.059 -16.260 1.00 89.69 81 MET A CA 1
ATOM 637 C C . MET A 1 81 ? 10.029 -1.898 -16.891 1.00 89.69 81 MET A C 1
ATOM 639 O O . MET A 1 81 ? 10.407 -0.745 -16.723 1.00 89.69 81 MET A O 1
ATOM 643 N N . ILE A 1 82 ? 8.976 -2.201 -17.644 1.00 89.44 82 ILE A N 1
ATOM 644 C CA . ILE A 1 82 ? 8.062 -1.184 -18.172 1.00 89.44 82 ILE A CA 1
ATOM 645 C C . ILE A 1 82 ? 6.803 -1.235 -17.320 1.00 89.44 82 ILE A C 1
ATOM 647 O O . ILE A 1 82 ? 6.186 -2.299 -17.212 1.00 89.44 82 ILE A O 1
ATOM 651 N N . ASP A 1 83 ? 6.433 -0.108 -16.721 1.00 90.19 83 ASP A N 1
ATOM 652 C CA . ASP A 1 83 ? 5.171 -0.006 -16.007 1.00 90.19 83 ASP A CA 1
ATOM 653 C C . ASP A 1 83 ? 4.001 -0.080 -16.991 1.00 90.19 83 ASP A C 1
ATOM 655 O O . ASP A 1 83 ? 3.927 0.629 -17.994 1.00 90.19 83 ASP A O 1
ATOM 659 N N . GLN A 1 84 ? 3.060 -0.965 -16.688 1.00 90.44 84 GLN A N 1
ATOM 660 C CA . GL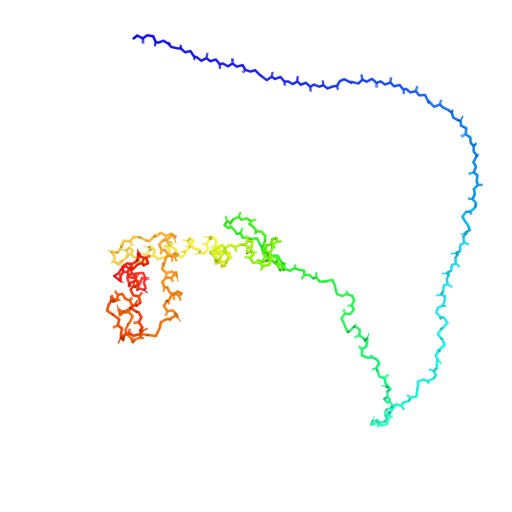N A 1 84 ? 1.870 -1.163 -17.497 1.00 90.44 84 GLN A CA 1
ATOM 661 C C . GLN A 1 84 ? 0.899 0.011 -17.366 1.00 90.44 84 GLN A C 1
ATOM 663 O O . GLN A 1 84 ? 0.053 0.168 -18.249 1.00 90.44 84 GLN A O 1
ATOM 668 N N . TRP A 1 85 ? 0.965 0.801 -16.288 1.00 88.62 85 TRP A N 1
ATOM 669 C CA . TRP A 1 85 ? 0.047 1.907 -16.016 1.00 88.62 85 TRP A CA 1
ATOM 670 C C . TRP A 1 85 ? 0.450 3.197 -16.715 1.00 88.62 85 TRP A C 1
ATOM 672 O O . TRP A 1 85 ? -0.372 3.714 -17.477 1.00 88.62 85 TRP A O 1
ATOM 682 N N . THR A 1 86 ? 1.676 3.675 -16.504 1.00 87.69 86 THR A N 1
ATOM 683 C CA . THR A 1 86 ? 2.178 4.922 -17.104 1.00 87.69 86 THR A CA 1
ATOM 684 C C . THR A 1 86 ? 2.918 4.701 -18.424 1.00 87.69 86 THR A C 1
ATOM 686 O O . THR A 1 86 ? 2.962 5.603 -19.258 1.00 87.69 86 THR A O 1
ATOM 689 N N . GLY A 1 87 ? 3.451 3.496 -18.655 1.00 87.94 87 GLY A N 1
ATOM 690 C CA . GLY A 1 87 ? 4.373 3.216 -19.759 1.00 87.94 87 GLY A CA 1
ATOM 691 C C . GLY A 1 87 ? 5.820 3.609 -19.455 1.00 87.94 87 GLY A C 1
ATOM 692 O O . GLY A 1 87 ? 6.671 3.499 -20.341 1.00 87.94 87 GLY A O 1
ATOM 693 N N . ASP A 1 88 ? 6.104 4.055 -18.229 1.00 87.31 88 ASP A N 1
ATOM 694 C CA . ASP A 1 88 ? 7.441 4.462 -17.823 1.00 87.31 88 ASP A CA 1
ATOM 695 C C . ASP A 1 88 ? 8.398 3.277 -17.725 1.00 87.31 88 ASP A C 1
ATOM 697 O O . ASP A 1 88 ? 8.038 2.142 -17.406 1.00 87.31 88 ASP A O 1
ATOM 701 N N . GLU A 1 89 ? 9.663 3.572 -17.986 1.00 88.25 89 GLU A N 1
ATOM 702 C CA . GLU A 1 89 ? 10.757 2.627 -17.877 1.00 88.25 89 GLU A CA 1
ATOM 703 C C . GLU A 1 89 ? 11.453 2.767 -16.521 1.00 88.25 89 GLU A C 1
ATOM 705 O O . GLU A 1 89 ? 12.007 3.817 -16.197 1.00 88.25 89 GLU A O 1
ATOM 710 N N . TYR A 1 90 ? 11.464 1.670 -15.768 1.00 87.38 90 TYR A N 1
ATOM 711 C CA . TYR A 1 90 ? 12.213 1.509 -14.531 1.00 87.38 90 TYR A CA 1
ATOM 712 C C . TYR A 1 90 ? 13.487 0.715 -14.813 1.00 87.38 90 TYR A C 1
ATOM 714 O O . TYR A 1 90 ? 13.448 -0.401 -15.342 1.00 87.38 90 TYR A O 1
ATOM 722 N N . THR A 1 91 ? 14.620 1.299 -14.447 1.00 87.38 91 THR A N 1
ATOM 723 C CA . THR A 1 91 ? 15.972 0.758 -14.636 1.00 87.38 91 THR A CA 1
ATOM 724 C C . THR A 1 91 ? 16.815 1.040 -13.399 1.00 87.38 91 THR A C 1
ATOM 726 O O . THR A 1 91 ? 16.372 1.699 -12.460 1.00 87.38 91 THR A O 1
ATOM 729 N N . LEU A 1 92 ? 18.070 0.587 -13.391 1.00 83.56 92 LEU A N 1
ATOM 730 C CA . LEU A 1 92 ? 19.017 0.970 -12.345 1.00 83.56 92 LEU A CA 1
ATOM 731 C C . LEU A 1 92 ? 19.073 2.506 -12.198 1.00 83.56 92 LEU A C 1
ATOM 733 O O . LEU A 1 92 ? 19.219 3.207 -13.199 1.00 83.56 92 LEU A O 1
ATOM 737 N N . ASN A 1 93 ? 18.979 3.001 -10.960 1.00 80.19 93 ASN A N 1
ATOM 738 C CA . ASN A 1 93 ? 19.001 4.426 -10.599 1.00 80.19 93 ASN A CA 1
ATOM 739 C C . ASN A 1 93 ? 17.840 5.269 -11.165 1.00 80.19 93 ASN A C 1
ATOM 741 O O . ASN A 1 93 ? 17.972 6.487 -11.279 1.00 80.19 93 ASN A O 1
ATOM 745 N N . CYS A 1 94 ? 16.711 4.655 -11.543 1.00 79.94 94 CYS A N 1
ATOM 746 C CA . CYS A 1 94 ? 15.549 5.401 -12.038 1.00 79.94 94 CYS A CA 1
ATOM 747 C C . CYS A 1 94 ? 14.837 6.228 -10.956 1.00 79.94 94 CYS A C 1
ATOM 749 O O . CYS A 1 94 ? 13.983 7.041 -11.284 1.00 79.94 94 CYS A O 1
ATOM 751 N N . ASP A 1 95 ? 15.161 6.031 -9.680 1.00 76.25 95 ASP A N 1
ATOM 752 C CA . ASP A 1 95 ? 14.646 6.797 -8.544 1.00 76.25 95 ASP A CA 1
ATOM 753 C C . ASP A 1 95 ? 15.257 8.205 -8.444 1.00 76.25 95 ASP A C 1
ATOM 755 O O . ASP A 1 95 ? 14.617 9.113 -7.913 1.00 76.25 95 ASP A O 1
ATOM 759 N N . LEU A 1 96 ? 16.455 8.410 -9.002 1.00 77.12 96 LEU A N 1
ATOM 760 C CA . LEU A 1 96 ? 17.156 9.692 -8.996 1.00 77.12 96 LEU A CA 1
ATOM 761 C C . LEU A 1 96 ? 16.647 10.602 -10.125 1.00 77.12 96 LEU A C 1
ATOM 763 O O . LEU A 1 96 ? 16.765 10.289 -11.312 1.00 77.12 96 LEU A O 1
ATOM 767 N N . GLY A 1 97 ? 16.089 11.753 -9.756 1.00 72.69 97 GLY A N 1
ATOM 768 C CA . GLY A 1 97 ? 15.759 12.836 -10.676 1.00 72.69 97 GLY A CA 1
ATOM 769 C C . GLY A 1 97 ? 16.980 13.668 -11.075 1.00 72.69 97 GLY A C 1
ATOM 770 O O . GLY A 1 97 ? 18.131 13.320 -10.810 1.00 72.69 97 GLY A O 1
ATOM 771 N N . ASN A 1 98 ? 16.730 14.818 -11.705 1.00 73.62 98 ASN A N 1
ATOM 772 C CA . ASN A 1 98 ? 17.793 15.725 -12.158 1.00 73.62 98 ASN A CA 1
ATOM 773 C C . ASN A 1 98 ? 18.578 16.359 -10.994 1.00 73.62 98 ASN A C 1
ATOM 775 O O . ASN A 1 98 ? 19.654 16.922 -11.200 1.00 73.62 98 ASN A O 1
ATOM 779 N N . SER A 1 99 ? 18.052 16.273 -9.770 1.00 73.31 99 SER A N 1
ATOM 780 C CA . SER A 1 99 ? 18.685 16.757 -8.548 1.00 73.31 99 SER A CA 1
ATOM 781 C C . SER A 1 99 ? 18.611 15.713 -7.427 1.00 73.31 99 SER A C 1
ATOM 783 O O . SER A 1 99 ? 17.735 14.855 -7.409 1.00 73.31 99 SER A O 1
ATOM 785 N N . ARG A 1 100 ? 19.532 15.794 -6.452 1.00 64.44 100 ARG A N 1
ATOM 786 C CA . ARG A 1 100 ? 19.676 14.818 -5.346 1.00 64.44 100 ARG A CA 1
ATOM 787 C C . ARG A 1 100 ? 18.424 14.660 -4.463 1.00 64.44 100 ARG A C 1
ATOM 789 O O . ARG A 1 100 ? 18.327 13.668 -3.751 1.00 64.44 100 ARG A O 1
ATOM 796 N N . ASN A 1 101 ? 17.501 15.621 -4.500 1.00 67.69 101 ASN A N 1
ATOM 797 C CA . ASN A 1 101 ? 16.278 15.638 -3.689 1.00 67.69 101 ASN A CA 1
ATOM 798 C C . ASN A 1 101 ? 14.997 15.525 -4.532 1.00 67.69 101 ASN A C 1
ATOM 800 O O . ASN A 1 101 ? 13.907 15.750 -4.012 1.00 67.69 101 ASN A O 1
ATOM 804 N N . GLU A 1 102 ? 15.114 15.229 -5.824 1.00 73.44 102 GLU A N 1
ATOM 805 C CA . GLU A 1 102 ? 13.971 15.085 -6.718 1.00 73.44 102 GLU A CA 1
ATOM 806 C C . GLU A 1 102 ? 13.831 13.613 -7.087 1.00 73.44 102 GLU A C 1
ATOM 808 O O . GLU A 1 102 ? 14.722 13.039 -7.709 1.00 73.44 102 GLU A O 1
ATOM 813 N N . PHE A 1 103 ? 12.727 12.994 -6.674 1.00 74.38 103 PHE A N 1
ATOM 814 C CA . PHE A 1 103 ? 12.380 11.654 -7.127 1.00 74.38 103 PHE A CA 1
ATOM 815 C C . PHE A 1 103 ? 11.748 11.752 -8.509 1.00 74.38 103 PHE A C 1
ATOM 817 O O . PHE A 1 103 ? 10.816 12.528 -8.719 1.00 74.38 103 PHE A O 1
ATOM 824 N N . ARG A 1 104 ? 12.252 10.962 -9.458 1.00 80.00 104 ARG A N 1
ATOM 825 C CA . ARG A 1 104 ? 11.710 10.935 -10.825 1.00 80.00 104 ARG A CA 1
ATOM 826 C C . ARG A 1 104 ? 10.315 10.299 -10.890 1.00 80.00 104 ARG A C 1
ATOM 828 O O . ARG A 1 104 ? 9.518 10.683 -11.740 1.00 80.00 104 ARG A O 1
ATOM 835 N N . HIS A 1 105 ? 10.030 9.347 -10.003 1.00 83.62 105 HIS A N 1
ATOM 836 C CA . HIS A 1 105 ? 8.756 8.632 -9.915 1.00 83.62 105 HIS A CA 1
ATOM 837 C C . HIS A 1 105 ? 8.138 8.837 -8.533 1.00 83.62 105 HIS A C 1
ATOM 839 O O . HIS A 1 105 ? 8.858 8.815 -7.533 1.00 83.62 105 HIS A O 1
ATOM 845 N N . SER A 1 106 ? 6.816 9.016 -8.467 1.00 87.25 106 SER A N 1
ATOM 846 C CA . SER A 1 106 ? 6.127 9.097 -7.178 1.00 87.25 106 SER A CA 1
ATOM 847 C C . SER A 1 106 ? 6.088 7.729 -6.492 1.00 87.25 106 SER A C 1
ATOM 849 O O . SER A 1 106 ? 6.146 6.681 -7.142 1.00 87.25 106 SER A O 1
ATOM 851 N N . GLU A 1 107 ? 5.934 7.710 -5.168 1.00 88.75 107 GLU A N 1
ATOM 852 C CA . GLU A 1 107 ? 5.781 6.466 -4.408 1.00 88.75 107 GLU A CA 1
ATOM 853 C C . GLU A 1 107 ? 4.543 5.683 -4.856 1.00 88.75 107 GLU A C 1
ATOM 855 O O . GLU A 1 107 ? 4.543 4.451 -4.839 1.00 88.75 107 GLU A O 1
ATOM 860 N N . TYR A 1 108 ? 3.498 6.396 -5.286 1.00 89.56 108 TYR A N 1
ATOM 861 C CA . TYR A 1 108 ? 2.295 5.787 -5.836 1.00 89.56 108 TYR A CA 1
ATOM 862 C C . TYR A 1 108 ? 2.565 5.101 -7.178 1.00 89.56 108 TYR A C 1
ATOM 864 O O . TYR A 1 108 ? 2.124 3.970 -7.362 1.00 89.56 108 TYR A O 1
ATOM 872 N N . ASP A 1 109 ? 3.327 5.719 -8.083 1.00 89.56 109 ASP A N 1
ATOM 873 C CA . ASP A 1 109 ? 3.659 5.107 -9.378 1.00 89.56 109 ASP A CA 1
ATOM 874 C C . ASP A 1 109 ? 4.524 3.859 -9.181 1.00 89.56 109 ASP A C 1
ATOM 876 O O . ASP A 1 109 ? 4.237 2.802 -9.739 1.00 89.56 109 ASP A O 1
ATOM 880 N N . CYS A 1 110 ? 5.516 3.937 -8.289 1.00 88.19 110 CYS A N 1
ATOM 881 C CA . CYS A 1 110 ? 6.317 2.780 -7.888 1.00 88.19 110 CYS A CA 1
ATOM 882 C C . CYS A 1 110 ? 5.452 1.659 -7.290 1.00 88.19 110 CYS A C 1
ATOM 884 O O . CYS A 1 110 ? 5.666 0.484 -7.585 1.00 88.19 110 CYS A O 1
ATOM 886 N N . PHE A 1 111 ? 4.461 2.004 -6.462 1.00 90.88 111 PHE A N 1
ATOM 887 C CA . PHE A 1 111 ? 3.514 1.029 -5.928 1.00 90.88 111 PHE A CA 1
ATOM 888 C C . PHE A 1 111 ? 2.682 0.393 -7.045 1.00 90.88 111 PHE A C 1
ATOM 890 O O . PHE A 1 111 ? 2.578 -0.830 -7.099 1.00 90.88 111 PHE A O 1
ATOM 897 N N . MET A 1 112 ? 2.126 1.193 -7.957 1.00 92.44 112 MET A N 1
ATOM 898 C CA . MET A 1 112 ? 1.314 0.707 -9.075 1.00 92.44 112 MET A CA 1
ATOM 899 C C . MET A 1 112 ? 2.110 -0.184 -10.031 1.00 92.44 112 MET A C 1
ATOM 901 O O . MET A 1 112 ? 1.574 -1.183 -10.513 1.00 92.44 112 MET A O 1
ATOM 905 N N . ALA A 1 113 ? 3.396 0.101 -10.225 1.00 90.25 113 ALA A N 1
ATOM 906 C CA . ALA A 1 113 ? 4.297 -0.708 -11.034 1.00 90.25 113 ALA A CA 1
ATOM 907 C C . ALA A 1 113 ? 4.464 -2.152 -10.510 1.00 90.25 113 ALA A C 1
ATOM 909 O O . ALA A 1 113 ? 4.700 -3.075 -11.290 1.00 90.25 113 ALA A O 1
ATOM 910 N N . CYS A 1 114 ? 4.271 -2.381 -9.204 1.00 89.50 114 CYS A N 1
ATOM 911 C CA . CYS A 1 114 ? 4.281 -3.720 -8.603 1.00 89.50 114 CYS A CA 1
ATOM 912 C C . CYS A 1 114 ? 3.013 -4.541 -8.903 1.00 89.50 114 CYS A C 1
ATOM 914 O O . CYS A 1 114 ? 3.001 -5.750 -8.657 1.00 89.50 114 CYS A O 1
ATOM 916 N N . PHE A 1 115 ? 1.943 -3.920 -9.411 1.00 89.94 115 PHE A N 1
ATOM 917 C CA . PHE A 1 115 ? 0.655 -4.574 -9.643 1.00 89.94 115 PHE A CA 1
ATOM 918 C C . PHE A 1 115 ? 0.274 -4.561 -11.127 1.00 89.94 115 PHE A C 1
ATOM 920 O O . PHE A 1 115 ? -0.196 -3.543 -11.638 1.00 89.94 115 PHE A O 1
ATOM 927 N N . PRO A 1 116 ? 0.379 -5.704 -11.829 1.00 91.44 116 PRO A N 1
ATOM 928 C CA . PRO A 1 116 ? -0.080 -5.816 -13.210 1.00 91.44 116 PRO A CA 1
ATOM 929 C C . PRO A 1 116 ? -1.566 -5.455 -13.371 1.00 91.44 116 PRO A C 1
ATOM 931 O O . PRO A 1 116 ? -2.396 -5.778 -12.512 1.00 91.44 116 PRO A O 1
ATOM 934 N N . LYS A 1 117 ? -1.926 -4.852 -14.512 1.00 91.88 117 LYS A N 1
ATOM 935 C CA . LYS A 1 117 ? -3.309 -4.431 -14.823 1.00 91.88 117 LYS A CA 1
ATOM 936 C C . LYS A 1 117 ? -4.306 -5.582 -14.753 1.00 91.88 117 LYS A C 1
ATOM 938 O O . LYS A 1 117 ? -5.371 -5.465 -14.135 1.00 91.88 117 LYS A O 1
ATOM 943 N N . ASP A 1 118 ? -3.933 -6.708 -15.348 1.00 93.50 118 ASP A N 1
ATOM 944 C CA . ASP A 1 118 ? -4.771 -7.904 -15.389 1.00 93.50 118 ASP A CA 1
ATOM 945 C C . ASP A 1 118 ? -4.978 -8.485 -13.990 1.00 93.50 118 ASP A C 1
ATOM 947 O O . ASP A 1 118 ? -6.079 -8.930 -13.663 1.00 93.50 118 ASP A O 1
ATOM 951 N N . GLN A 1 119 ? -3.960 -8.398 -13.127 1.00 93.88 119 GLN A N 1
ATOM 952 C CA . GLN A 1 119 ? -4.040 -8.887 -11.756 1.00 93.88 119 GLN A CA 1
ATOM 953 C C . GLN A 1 119 ? -5.028 -8.063 -10.926 1.00 93.88 119 GLN A C 1
ATOM 955 O O . GLN A 1 119 ? -5.907 -8.643 -10.289 1.00 93.88 119 GLN A O 1
ATOM 960 N N . LEU A 1 120 ? -4.957 -6.725 -10.959 1.00 94.62 120 LEU A N 1
ATOM 961 C CA . LEU A 1 120 ? -5.928 -5.890 -10.232 1.00 94.62 120 LEU A CA 1
ATOM 962 C C . LEU A 1 120 ? -7.353 -6.086 -10.752 1.00 94.62 120 LEU A C 1
ATOM 964 O O . LEU A 1 120 ? -8.296 -6.188 -9.965 1.00 94.62 120 LEU A O 1
ATOM 968 N N . THR A 1 121 ? -7.513 -6.194 -12.070 1.00 95.12 121 THR A N 1
ATOM 969 C CA . THR A 1 121 ? -8.819 -6.449 -12.693 1.00 95.12 121 THR A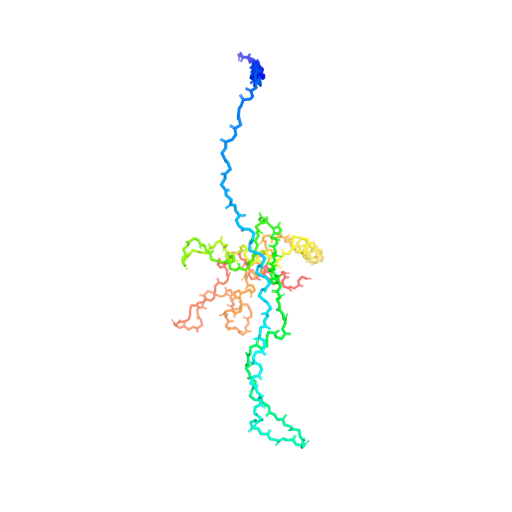 CA 1
ATOM 970 C C . THR A 1 121 ? -9.383 -7.797 -12.248 1.00 95.12 121 THR A C 1
ATOM 972 O O . THR A 1 121 ? -10.550 -7.897 -11.863 1.00 95.12 121 THR A O 1
ATOM 975 N N . PHE A 1 122 ? -8.548 -8.836 -12.233 1.00 96.44 122 PHE A N 1
ATOM 976 C CA . PHE A 1 122 ? -8.921 -10.160 -11.751 1.00 96.44 122 PHE A CA 1
ATOM 977 C C . PHE A 1 122 ? -9.335 -10.140 -10.275 1.00 96.44 122 PHE A C 1
ATOM 979 O O . PHE A 1 122 ? -10.381 -10.695 -9.931 1.00 96.44 122 PHE A O 1
ATOM 986 N N . MET A 1 123 ? -8.568 -9.460 -9.416 1.00 96.62 123 MET A N 1
ATOM 987 C CA . MET A 1 123 ? -8.888 -9.321 -7.992 1.00 96.62 123 MET A CA 1
ATOM 988 C C . MET A 1 123 ? -10.248 -8.655 -7.779 1.00 96.62 123 MET A C 1
ATOM 990 O O . MET A 1 123 ? -11.073 -9.189 -7.041 1.00 96.62 123 MET A O 1
ATOM 994 N N . VAL A 1 124 ? -10.523 -7.544 -8.469 1.00 97.19 124 VAL A N 1
ATOM 995 C CA . VAL A 1 124 ? -11.820 -6.852 -8.390 1.00 97.19 124 VAL A CA 1
ATOM 996 C C . VAL A 1 124 ? -12.962 -7.750 -8.857 1.00 97.19 124 VAL A C 1
ATOM 998 O O . VAL A 1 124 ? -13.993 -7.825 -8.191 1.00 97.19 124 VAL A O 1
ATOM 1001 N N . ASN A 1 125 ? -12.788 -8.466 -9.969 1.00 97.38 125 ASN A N 1
ATOM 1002 C CA . ASN A 1 125 ? -13.815 -9.369 -10.490 1.00 97.38 125 ASN A CA 1
ATOM 1003 C C . ASN A 1 125 ? -14.132 -10.505 -9.510 1.00 97.38 125 ASN A C 1
ATOM 1005 O O . ASN A 1 125 ? -15.302 -10.823 -9.290 1.00 97.38 125 ASN A O 1
ATOM 1009 N N . LYS A 1 126 ? -13.102 -11.092 -8.890 1.00 97.12 126 LYS A N 1
ATOM 1010 C CA . LYS A 1 126 ? -13.274 -12.134 -7.872 1.00 97.12 126 LYS A CA 1
ATOM 1011 C C . LYS A 1 126 ? -13.938 -11.597 -6.611 1.00 97.12 126 LYS A C 1
ATOM 1013 O O . LYS A 1 126 ? -14.921 -12.185 -6.164 1.00 97.12 126 LYS A O 1
ATOM 1018 N N . LEU A 1 127 ? -13.472 -10.459 -6.099 1.00 97.00 127 LEU A N 1
ATOM 1019 C CA . LEU A 1 127 ? -14.048 -9.835 -4.910 1.00 97.00 127 LEU A CA 1
ATOM 1020 C C . LEU A 1 127 ? -15.522 -9.485 -5.133 1.00 97.00 127 LEU A C 1
ATOM 1022 O O . LEU A 1 127 ? -16.363 -9.775 -4.291 1.00 97.00 127 LEU A O 1
ATOM 1026 N N . ASN A 1 128 ? -15.861 -8.936 -6.301 1.00 97.69 128 ASN A N 1
ATOM 1027 C CA . ASN A 1 128 ? -17.241 -8.625 -6.664 1.00 97.69 128 ASN A CA 1
ATOM 1028 C C . ASN A 1 128 ? -18.139 -9.859 -6.724 1.00 97.69 128 ASN A C 1
ATOM 1030 O O . ASN A 1 128 ? -19.292 -9.779 -6.305 1.00 97.69 128 ASN A O 1
ATOM 1034 N N . GLY A 1 129 ? -17.625 -10.997 -7.197 1.00 97.19 129 GLY A N 1
ATOM 1035 C CA . GLY A 1 129 ? -18.348 -12.266 -7.139 1.00 97.19 129 GLY A CA 1
ATOM 1036 C C . GLY A 1 129 ? -18.730 -12.640 -5.704 1.00 97.19 129 GLY A C 1
ATOM 1037 O O . GLY A 1 129 ? -19.898 -12.913 -5.430 1.00 97.19 129 GLY A O 1
ATOM 1038 N N . ASN A 1 130 ? -17.770 -12.571 -4.780 1.00 96.69 130 ASN A N 1
ATOM 1039 C CA . ASN A 1 130 ? -17.986 -12.914 -3.373 1.00 96.69 130 ASN A CA 1
ATOM 1040 C C . ASN A 1 130 ? -18.882 -11.900 -2.641 1.00 96.69 130 ASN A C 1
ATOM 1042 O O . ASN A 1 130 ? -19.766 -12.281 -1.874 1.00 96.69 130 ASN A O 1
ATOM 1046 N N . LEU A 1 131 ? -18.689 -10.602 -2.894 1.00 96.81 131 LEU A N 1
ATOM 1047 C CA . LEU A 1 131 ? -19.487 -9.532 -2.290 1.00 96.81 131 LEU A CA 1
ATOM 1048 C C . LEU A 1 131 ? -20.962 -9.659 -2.676 1.00 96.81 131 LEU A C 1
ATOM 1050 O O . LEU A 1 131 ? -21.832 -9.569 -1.812 1.00 96.81 131 LEU A O 1
ATOM 1054 N N . LEU A 1 132 ? -21.250 -9.947 -3.948 1.00 96.50 132 LEU A N 1
ATOM 1055 C CA . LEU A 1 132 ? -22.621 -10.150 -4.415 1.00 96.50 132 LEU A CA 1
ATOM 1056 C C . LEU A 1 132 ? -23.276 -11.379 -3.774 1.00 96.50 132 LEU A C 1
ATOM 1058 O O . LEU A 1 132 ? -24.440 -11.302 -3.395 1.00 96.50 132 LEU A O 1
ATOM 1062 N N . GLN A 1 133 ? -22.536 -12.477 -3.583 1.00 96.44 133 GLN A N 1
ATOM 1063 C CA . GLN A 1 133 ? -23.047 -13.654 -2.861 1.00 96.44 133 GLN A CA 1
ATOM 1064 C C . GLN A 1 133 ? -23.434 -13.329 -1.411 1.00 96.44 133 GLN A C 1
ATOM 1066 O O . GLN A 1 133 ? -24.363 -13.921 -0.867 1.00 96.44 133 GLN A O 1
ATOM 1071 N N . LYS A 1 134 ? -22.749 -12.361 -0.794 1.00 95.38 134 LYS A N 1
ATOM 1072 C CA . LYS A 1 134 ? -23.005 -11.882 0.571 1.00 95.38 134 LYS A CA 1
ATOM 1073 C C . LYS A 1 134 ? -23.972 -10.689 0.630 1.00 95.38 134 LYS A C 1
ATOM 1075 O O . LYS A 1 134 ? -24.125 -10.098 1.697 1.00 95.38 134 LYS A O 1
ATOM 1080 N N . ASN A 1 135 ? -24.630 -10.336 -0.480 1.00 95.62 135 ASN A N 1
ATOM 1081 C CA . ASN A 1 135 ? -25.509 -9.162 -0.611 1.00 95.62 135 ASN A CA 1
ATOM 1082 C C . ASN A 1 135 ? -24.830 -7.835 -0.209 1.00 95.62 135 ASN A C 1
ATOM 1084 O O . ASN A 1 135 ? -25.456 -6.952 0.376 1.00 95.62 135 ASN A O 1
ATOM 1088 N N . LYS A 1 136 ? -23.532 -7.699 -0.500 1.00 95.94 136 LYS A N 1
ATOM 1089 C CA . LYS A 1 136 ? -22.736 -6.488 -0.266 1.00 95.94 136 LYS A CA 1
ATOM 1090 C C . LYS A 1 136 ? -22.535 -5.705 -1.561 1.00 95.94 136 LYS A C 1
ATOM 1092 O O . LYS A 1 136 ? -22.622 -6.249 -2.662 1.00 95.94 136 LYS A O 1
ATOM 1097 N N . GLU A 1 137 ? -22.236 -4.415 -1.427 1.00 95.56 137 GLU A N 1
ATOM 1098 C CA . GLU A 1 137 ? -21.960 -3.551 -2.576 1.00 95.56 137 GLU A CA 1
ATOM 1099 C C . GLU A 1 137 ? -20.686 -3.972 -3.312 1.00 95.56 137 GLU A C 1
ATOM 1101 O O . GLU A 1 137 ? -19.692 -4.359 -2.692 1.00 95.56 137 GLU A O 1
ATOM 1106 N N . ARG A 1 138 ? -20.697 -3.837 -4.642 1.00 96.50 138 ARG A N 1
ATOM 1107 C CA . ARG A 1 138 ? -19.524 -4.089 -5.489 1.00 96.50 138 ARG A CA 1
ATOM 1108 C C . ARG A 1 138 ? -18.392 -3.124 -5.150 1.00 96.50 138 ARG A C 1
ATOM 1110 O O . ARG A 1 138 ? -18.634 -1.989 -4.760 1.00 96.50 138 ARG A O 1
ATOM 1117 N N . THR A 1 139 ? -17.163 -3.582 -5.312 1.00 96.81 139 THR A N 1
ATOM 1118 C CA . THR A 1 139 ? -15.941 -2.791 -5.236 1.00 96.81 139 THR A CA 1
ATOM 1119 C C . THR A 1 139 ? -15.473 -2.337 -6.620 1.00 96.81 139 THR A C 1
ATOM 1121 O O . THR A 1 139 ? -15.854 -2.894 -7.658 1.00 96.81 139 THR A O 1
ATOM 1124 N N . THR A 1 140 ? -14.593 -1.341 -6.626 1.00 96.81 140 THR A N 1
ATOM 1125 C CA . THR A 1 140 ? -13.888 -0.829 -7.808 1.00 96.81 140 THR A CA 1
ATOM 1126 C C . THR A 1 140 ? -12.378 -0.976 -7.626 1.00 96.81 140 THR A C 1
ATOM 1128 O O . THR A 1 140 ? -11.905 -1.191 -6.513 1.00 96.81 140 THR A O 1
ATOM 1131 N N . ILE A 1 141 ? -11.593 -0.807 -8.697 1.00 95.25 141 ILE A N 1
ATOM 1132 C CA . ILE A 1 141 ? -10.121 -0.813 -8.595 1.00 95.25 141 ILE A CA 1
ATOM 1133 C C . ILE A 1 141 ? -9.642 0.268 -7.616 1.00 95.25 141 ILE A C 1
ATOM 1135 O O . ILE A 1 141 ? -8.812 -0.011 -6.759 1.00 95.25 141 ILE A O 1
ATOM 1139 N N . GLY A 1 142 ? -10.201 1.481 -7.684 1.00 94.56 142 GLY A N 1
ATOM 1140 C CA . GLY A 1 142 ? -9.820 2.569 -6.776 1.00 94.56 142 GLY A CA 1
ATOM 1141 C C . GLY A 1 142 ? -10.151 2.272 -5.311 1.00 94.56 142 GLY A C 1
ATOM 1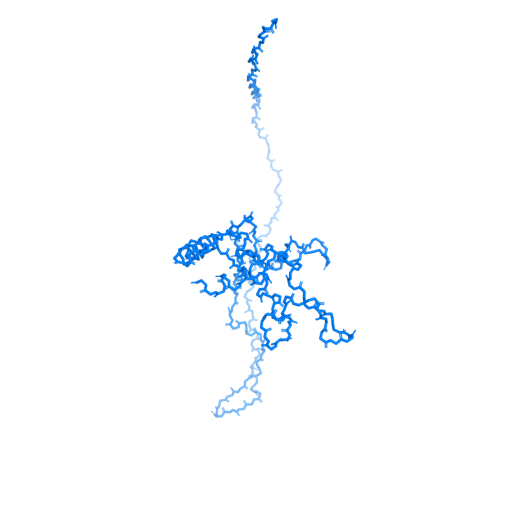142 O O . GLY A 1 142 ? -9.378 2.607 -4.416 1.00 94.56 142 GLY A O 1
ATOM 1143 N N . GLU A 1 143 ? -11.273 1.602 -5.050 1.00 96.50 143 GLU A N 1
ATOM 1144 C CA . GLU A 1 143 ? -11.619 1.172 -3.695 1.00 96.50 143 GLU A CA 1
ATOM 1145 C C . GLU A 1 143 ? -10.715 0.036 -3.194 1.00 96.50 143 GLU A C 1
ATOM 1147 O O . GLU A 1 143 ? -10.288 0.069 -2.040 1.00 96.50 143 GLU A O 1
ATOM 1152 N N . LEU A 1 144 ? -10.356 -0.916 -4.059 1.00 95.75 144 LEU A N 1
ATOM 1153 C CA . LEU A 1 144 ? -9.380 -1.959 -3.744 1.00 95.75 144 LEU A CA 1
ATOM 1154 C C . LEU A 1 144 ? -7.998 -1.362 -3.423 1.00 95.75 144 LEU A C 1
ATOM 1156 O O . LEU A 1 144 ? -7.368 -1.755 -2.445 1.00 95.75 144 LEU A O 1
ATOM 1160 N N . LEU A 1 145 ? -7.548 -0.370 -4.194 1.00 94.94 145 LEU A N 1
ATOM 1161 C CA . LEU A 1 145 ? -6.298 0.350 -3.926 1.00 94.94 145 LEU A CA 1
ATOM 1162 C C . LEU A 1 145 ? -6.354 1.108 -2.595 1.00 94.94 145 LEU A C 1
ATOM 1164 O O . LEU A 1 145 ? -5.400 1.070 -1.818 1.00 94.94 145 LEU A O 1
ATOM 1168 N N . LYS A 1 146 ? -7.494 1.731 -2.275 1.00 95.38 146 LYS A N 1
ATOM 1169 C CA . LYS A 1 146 ? -7.713 2.348 -0.960 1.00 95.38 146 LYS A CA 1
ATOM 1170 C C . LYS A 1 146 ? -7.633 1.311 0.166 1.00 95.38 146 LYS A C 1
ATOM 1172 O O . LYS A 1 146 ? -7.015 1.584 1.191 1.00 95.38 146 LYS A O 1
ATOM 1177 N N . TRP A 1 147 ? -8.204 0.121 -0.031 1.00 95.56 147 TRP A N 1
ATOM 1178 C CA . TRP A 1 147 ? -8.124 -0.980 0.933 1.00 95.56 147 TRP A CA 1
ATOM 1179 C C . TRP A 1 147 ? -6.675 -1.437 1.161 1.00 95.56 147 TRP A C 1
ATOM 1181 O O . TRP A 1 147 ? -6.257 -1.575 2.310 1.00 95.56 147 TRP A O 1
ATOM 1191 N N . PHE A 1 148 ? -5.868 -1.572 0.101 1.00 95.25 148 PHE A N 1
ATOM 1192 C CA . PHE A 1 148 ? -4.432 -1.840 0.242 1.00 95.25 148 PHE A CA 1
ATOM 1193 C C . PHE A 1 148 ? -3.702 -0.737 1.007 1.00 95.25 148 PHE A C 1
ATOM 1195 O O . PHE A 1 148 ? -2.878 -1.040 1.867 1.00 95.25 148 PHE A O 1
ATOM 1202 N N . GLY A 1 149 ? -4.030 0.532 0.751 1.00 94.62 149 GLY A N 1
ATOM 1203 C CA . GLY A 1 149 ? -3.485 1.659 1.508 1.00 94.62 149 GLY A CA 1
ATOM 1204 C C . GLY A 1 149 ? -3.782 1.552 3.007 1.00 94.62 149 GLY A C 1
ATOM 1205 O O . GLY A 1 149 ? -2.882 1.712 3.829 1.00 94.62 149 GLY A O 1
ATOM 1206 N N . VAL A 1 150 ? -5.017 1.194 3.374 1.00 95.31 150 VAL A N 1
ATOM 1207 C CA . VAL A 1 150 ? -5.397 0.926 4.773 1.00 95.31 150 VAL A CA 1
ATOM 1208 C C . VAL A 1 150 ? -4.600 -0.251 5.347 1.00 95.31 150 VAL A C 1
ATOM 1210 O O . VAL A 1 150 ? -4.149 -0.184 6.491 1.00 95.31 150 VAL A O 1
ATOM 1213 N N . MET A 1 151 ? -4.358 -1.305 4.564 1.00 94.00 151 MET A N 1
ATOM 1214 C CA . MET A 1 151 ? -3.543 -2.445 4.999 1.00 94.00 151 MET A CA 1
ATOM 1215 C C . MET A 1 151 ? -2.077 -2.092 5.219 1.00 94.00 151 MET A C 1
ATOM 1217 O O . MET A 1 151 ? -1.509 -2.479 6.238 1.00 94.00 151 MET A O 1
ATOM 1221 N N . LEU A 1 152 ? -1.485 -1.286 4.342 1.00 94.00 152 LEU A N 1
ATOM 1222 C CA . LEU A 1 152 ? -0.131 -0.776 4.537 1.00 94.00 152 LEU A CA 1
ATOM 1223 C C . LEU A 1 152 ? -0.045 0.119 5.776 1.00 94.00 152 LEU A C 1
ATOM 1225 O O . LEU A 1 152 ? 0.864 -0.049 6.586 1.00 94.00 152 LEU A O 1
ATOM 1229 N N . LEU A 1 153 ? -1.016 1.015 5.981 1.00 93.00 153 LEU A N 1
ATOM 1230 C CA . LEU A 1 153 ? -1.080 1.859 7.178 1.00 93.00 153 LEU A CA 1
ATOM 1231 C C . LEU A 1 153 ? -1.221 1.032 8.455 1.00 93.00 153 LEU A C 1
ATOM 1233 O O . LEU A 1 153 ? -0.586 1.353 9.453 1.00 93.00 153 LEU A O 1
ATOM 1237 N N . THR A 1 154 ? -1.992 -0.056 8.417 1.00 93.12 154 THR A N 1
ATOM 1238 C CA . THR A 1 154 ? -2.175 -0.972 9.555 1.00 93.12 154 THR A CA 1
ATOM 1239 C C . THR A 1 154 ? -0.835 -1.497 10.081 1.00 93.12 154 THR A C 1
ATOM 1241 O O . THR A 1 154 ? -0.679 -1.649 11.285 1.00 93.12 154 THR A O 1
ATOM 1244 N N . THR A 1 155 ? 0.172 -1.683 9.217 1.00 93.44 155 THR A N 1
ATOM 1245 C CA . THR A 1 155 ? 1.513 -2.146 9.632 1.00 93.44 155 THR A CA 1
ATOM 1246 C C . THR A 1 155 ? 2.314 -1.120 10.445 1.00 93.44 155 THR A C 1
ATOM 1248 O O . THR A 1 155 ? 3.346 -1.462 11.015 1.00 93.44 155 THR A O 1
ATOM 1251 N N . ARG A 1 156 ? 1.859 0.140 10.513 1.00 92.12 156 ARG A N 1
ATOM 1252 C CA . ARG A 1 156 ? 2.493 1.222 11.288 1.00 92.12 156 ARG A CA 1
ATOM 1253 C C . ARG A 1 156 ? 1.927 1.382 12.697 1.00 92.12 156 ARG A C 1
ATOM 1255 O O . ARG A 1 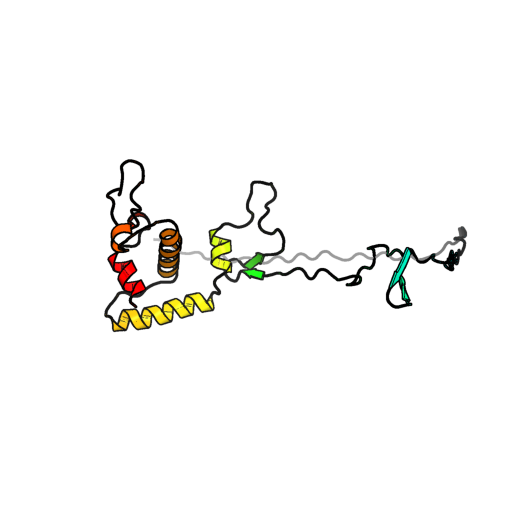156 ? 2.473 2.174 13.460 1.00 92.12 156 ARG A O 1
ATOM 1262 N N . PHE A 1 157 ? 0.852 0.673 13.030 1.00 90.19 157 PHE A N 1
ATOM 1263 C CA . PHE A 1 157 ? 0.188 0.780 14.323 1.00 90.19 157 PHE A CA 1
ATOM 1264 C C . PHE A 1 157 ? 0.222 -0.553 15.056 1.00 90.19 157 PHE A C 1
ATOM 1266 O O . PHE A 1 157 ? -0.038 -1.605 14.479 1.00 90.19 157 PHE A O 1
ATOM 1273 N N . GLU A 1 158 ? 0.479 -0.488 16.356 1.00 88.50 158 GLU A N 1
ATOM 1274 C CA . GLU A 1 158 ? 0.23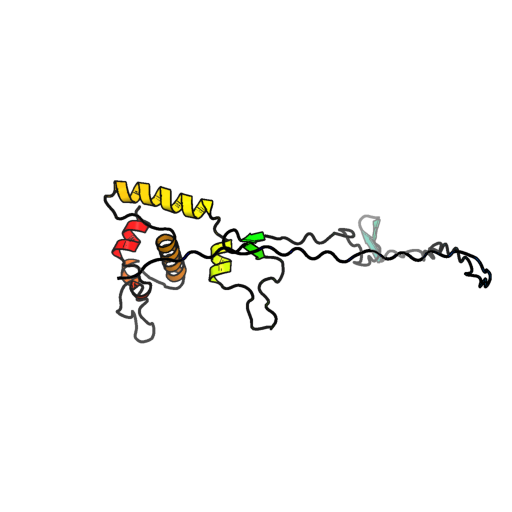0 -1.598 17.265 1.00 88.50 158 GLU A CA 1
ATOM 1275 C C . GLU A 1 158 ? -1.210 -1.489 17.771 1.00 88.50 158 GLU A C 1
ATOM 1277 O O . GLU A 1 158 ? -1.631 -0.443 18.269 1.00 88.50 158 GLU A O 1
ATOM 1282 N N . PHE A 1 159 ? -1.990 -2.555 17.616 1.00 87.75 159 PHE A N 1
ATOM 1283 C CA . PHE A 1 159 ? -3.385 -2.597 18.045 1.00 87.75 159 PHE A CA 1
ATOM 1284 C C . PHE A 1 159 ? -3.754 -4.005 18.508 1.00 87.75 159 PHE A C 1
ATOM 1286 O O . PHE A 1 159 ? -3.290 -4.996 17.948 1.00 87.75 159 PHE A O 1
ATOM 1293 N N . GLY A 1 160 ? -4.608 -4.092 19.532 1.00 85.12 160 GLY A N 1
ATOM 1294 C CA . GLY A 1 160 ? -5.177 -5.368 19.976 1.00 85.12 160 GLY A CA 1
ATOM 1295 C C . GLY A 1 160 ? -6.348 -5.789 19.091 1.00 85.12 160 GLY A C 1
ATOM 1296 O O . GLY A 1 160 ? -6.322 -6.836 18.451 1.00 85.12 160 GLY A O 1
ATOM 1297 N N . GLU A 1 161 ? -7.365 -4.931 19.000 1.00 89.00 161 GLU A N 1
ATOM 1298 C CA . GLU A 1 161 ? -8.506 -5.145 18.113 1.00 89.00 161 GLU A CA 1
ATOM 1299 C C . GLU A 1 161 ? -8.409 -4.256 16.879 1.00 89.00 161 GLU A C 1
ATOM 1301 O O . GLU A 1 161 ? -8.221 -3.044 16.985 1.00 89.00 161 GLU A O 1
ATOM 1306 N N . ARG A 1 162 ? -8.620 -4.828 15.692 1.00 89.38 162 ARG A N 1
ATOM 1307 C CA . ARG A 1 162 ? -8.589 -4.070 14.430 1.00 89.38 162 ARG A CA 1
ATOM 1308 C C . ARG A 1 162 ? -9.639 -2.955 14.372 1.00 89.38 162 ARG A C 1
ATOM 1310 O O . ARG A 1 162 ? -9.408 -1.909 13.775 1.00 89.38 162 ARG A O 1
ATOM 1317 N N . SER A 1 163 ? -10.775 -3.157 15.038 1.00 89.62 163 SER A N 1
ATOM 1318 C CA . SER A 1 163 ? -11.847 -2.167 15.209 1.00 89.62 163 SER A CA 1
ATOM 1319 C C . SER A 1 163 ? -11.343 -0.845 15.806 1.00 89.62 163 SER A C 1
ATOM 1321 O O . SER A 1 163 ? -11.831 0.217 15.416 1.00 89.62 163 SER A O 1
ATOM 1323 N N . SER A 1 164 ? -10.352 -0.908 16.706 1.00 91.44 164 SER A N 1
ATOM 1324 C CA . SER A 1 164 ? -9.783 0.249 17.406 1.00 91.44 164 SER A CA 1
ATOM 1325 C C . SER A 1 164 ? -9.057 1.225 16.479 1.00 91.44 164 SER A C 1
ATOM 1327 O O . SER A 1 164 ? -8.975 2.408 16.797 1.00 91.44 164 SER A O 1
ATOM 1329 N N . LEU A 1 165 ? -8.617 0.783 15.295 1.00 93.50 165 LEU A N 1
ATOM 1330 C CA . LEU A 1 165 ? -7.939 1.638 14.311 1.00 93.50 165 LEU A CA 1
ATOM 1331 C C . LEU A 1 165 ? -8.846 2.746 13.758 1.00 93.50 165 LEU A C 1
ATOM 1333 O O . LEU A 1 165 ? -8.371 3.797 13.331 1.00 93.50 165 LEU A O 1
ATOM 1337 N N . TRP A 1 166 ? -10.163 2.539 13.789 1.00 94.50 166 TRP A N 1
ATOM 1338 C CA . TRP A 1 166 ? -11.146 3.556 13.410 1.00 94.50 166 TRP A CA 1
ATOM 1339 C C . TRP A 1 166 ? -11.570 4.454 14.576 1.00 94.50 166 TRP A C 1
ATOM 1341 O O . TRP A 1 166 ? -12.381 5.353 14.365 1.00 94.50 166 TRP A O 1
ATOM 1351 N N . SER A 1 167 ? -11.036 4.241 15.782 1.00 90.88 167 SER A N 1
ATOM 1352 C CA . SER A 1 167 ? -11.295 5.113 16.926 1.00 90.88 167 SER A CA 1
ATOM 1353 C C . SER A 1 167 ? -10.622 6.474 16.741 1.00 90.88 167 SER A C 1
ATOM 1355 O O . SER A 1 167 ? -9.477 6.567 16.292 1.00 90.88 167 SER A O 1
ATOM 1357 N N . GLU A 1 168 ? -11.330 7.533 17.130 1.00 90.56 168 GLU A N 1
ATOM 1358 C CA . GLU A 1 168 ? -10.785 8.892 17.226 1.00 90.56 168 GLU A CA 1
ATOM 1359 C C . GLU A 1 168 ? -10.188 9.178 18.611 1.00 90.56 168 GLU A C 1
ATOM 1361 O O . GLU A 1 168 ? -9.536 10.203 18.814 1.00 90.56 168 GLU A O 1
ATOM 1366 N N . THR A 1 169 ? -10.387 8.272 19.572 1.00 89.00 169 THR A N 1
ATOM 1367 C CA . THR A 1 169 ? -9.852 8.415 20.924 1.00 89.00 169 THR A CA 1
ATOM 1368 C C . THR A 1 169 ? -8.392 7.962 20.961 1.00 89.00 169 THR A C 1
ATOM 1370 O O . THR A 1 169 ? -8.108 6.810 20.621 1.00 89.00 169 THR A O 1
ATOM 1373 N N . PRO A 1 170 ? -7.452 8.833 21.371 1.00 86.94 170 PRO A N 1
ATOM 1374 C CA . PRO A 1 170 ? -6.050 8.459 21.473 1.00 86.94 170 PRO A CA 1
ATOM 1375 C C . PRO A 1 170 ? -5.836 7.465 22.625 1.00 86.94 170 PRO A C 1
ATOM 1377 O O . PRO A 1 170 ? -6.446 7.623 23.686 1.00 86.94 170 PRO A O 1
ATOM 1380 N N . PRO A 1 171 ? -4.948 6.467 22.464 1.00 83.75 171 PRO A N 1
ATOM 1381 C CA . PRO A 1 171 ? -4.658 5.500 23.522 1.00 83.75 171 PRO A CA 1
ATOM 1382 C C . PRO A 1 171 ? -3.876 6.121 24.691 1.00 83.75 171 PRO A C 1
ATOM 1384 O O . PRO A 1 171 ? -3.922 5.612 25.807 1.00 83.75 171 PRO A O 1
ATOM 1387 N N . SER A 1 172 ? -3.147 7.219 24.459 1.00 86.44 172 SER A N 1
ATOM 1388 C CA . SER A 1 172 ? -2.410 7.947 25.495 1.00 86.44 172 SER A CA 1
ATOM 1389 C C . SER A 1 172 ? -2.248 9.427 25.136 1.00 86.44 172 SER A C 1
ATOM 1391 O O . SER A 1 172 ? -2.460 9.830 23.996 1.00 86.44 172 SER A O 1
ATOM 1393 N N . LYS A 1 173 ? -1.817 10.253 26.098 1.00 90.44 173 LYS A N 1
ATOM 1394 C CA . LYS A 1 173 ? -1.601 11.702 25.906 1.00 90.44 173 LYS A CA 1
ATOM 1395 C C . LYS A 1 173 ? -0.603 12.042 24.785 1.00 90.44 173 LYS A C 1
ATOM 1397 O O . LYS A 1 173 ? -0.680 13.131 24.226 1.00 90.44 173 LYS A O 1
ATOM 1402 N N . TYR A 1 174 ? 0.339 11.146 24.490 1.00 88.75 174 TYR A N 1
ATOM 1403 C CA . TYR A 1 174 ? 1.451 11.408 23.567 1.00 88.75 174 TYR A CA 1
ATOM 1404 C C . TYR A 1 174 ? 1.317 10.688 22.224 1.00 88.75 174 TYR A C 1
ATOM 1406 O O . TYR A 1 174 ? 2.076 10.984 21.305 1.00 88.75 174 TYR A O 1
ATOM 1414 N N . ILE A 1 175 ? 0.371 9.754 22.101 1.00 87.56 175 ILE A N 1
ATOM 1415 C CA . ILE A 1 175 ? 0.166 8.969 20.883 1.00 87.56 175 ILE A CA 1
ATOM 1416 C C . ILE A 1 175 ? -1.167 9.392 20.265 1.00 87.56 175 ILE A C 1
ATOM 1418 O O . ILE A 1 175 ? -2.208 9.220 20.904 1.00 87.56 175 ILE A O 1
ATOM 1422 N N . PRO A 1 176 ? -1.168 9.945 19.040 1.00 88.00 176 PRO A N 1
ATOM 1423 C CA . PRO A 1 176 ? -2.406 10.311 18.373 1.00 88.00 176 PRO A CA 1
ATOM 1424 C C . PRO A 1 176 ? -3.241 9.067 18.051 1.00 88.00 176 PRO A C 1
ATOM 1426 O O . PRO A 1 176 ? -2.712 7.975 17.838 1.00 88.00 176 PRO A O 1
ATOM 1429 N N . ALA A 1 177 ? -4.560 9.241 17.985 1.00 90.81 177 ALA A N 1
ATOM 1430 C CA . ALA A 1 177 ? -5.452 8.180 17.540 1.00 90.81 177 ALA A CA 1
ATOM 1431 C C . ALA A 1 177 ? -5.152 7.807 16.073 1.00 90.81 177 ALA A C 1
ATOM 1433 O O . ALA A 1 177 ? -4.933 8.717 15.265 1.00 90.81 177 ALA A O 1
ATOM 1434 N N . PRO A 1 178 ? -5.192 6.514 15.696 1.00 91.00 178 PRO A N 1
ATOM 1435 C CA . PRO A 1 178 ? -4.985 6.104 14.308 1.00 91.00 178 PRO A CA 1
ATOM 1436 C C . PRO A 1 178 ? -6.020 6.721 13.353 1.00 91.00 178 PRO A C 1
ATOM 1438 O O . PRO A 1 178 ? -5.675 7.097 12.235 1.00 91.00 178 PRO A O 1
ATOM 1441 N N . ALA A 1 179 ? -7.273 6.874 13.808 1.00 92.50 179 ALA A N 1
ATOM 1442 C CA . ALA A 1 179 ? -8.352 7.585 13.118 1.00 92.50 179 ALA A CA 1
ATOM 1443 C C . ALA A 1 179 ? -8.504 7.208 11.629 1.00 92.50 179 ALA A C 1
ATOM 1445 O O . ALA A 1 179 ? -8.639 8.075 10.757 1.00 92.50 179 ALA A O 1
ATOM 1446 N N . PHE A 1 180 ? -8.526 5.905 11.324 1.00 94.50 180 PHE A N 1
ATOM 1447 C CA . PHE A 1 180 ? -8.568 5.387 9.948 1.00 94.50 180 PHE A CA 1
ATOM 1448 C C . PHE A 1 180 ? -9.794 5.837 9.149 1.00 94.50 180 PHE A C 1
ATOM 1450 O O . PHE A 1 180 ? -9.755 5.810 7.920 1.00 94.50 180 PHE A O 1
ATOM 1457 N N . GLY A 1 181 ? -10.848 6.343 9.798 1.00 90.94 181 GLY A N 1
ATOM 1458 C CA . GLY A 1 181 ? -11.962 7.003 9.110 1.00 90.94 181 GLY A CA 1
ATOM 1459 C C . GLY A 1 181 ? -11.514 8.141 8.179 1.00 90.94 181 GLY A C 1
ATOM 1460 O O . GLY A 1 181 ? -12.125 8.348 7.131 1.00 90.94 181 GLY A O 1
ATOM 1461 N N . ARG A 1 182 ? -10.387 8.806 8.479 1.00 91.56 182 ARG A N 1
ATOM 1462 C CA . ARG A 1 182 ? -9.800 9.866 7.637 1.00 91.56 182 ARG A CA 1
ATOM 1463 C C . ARG A 1 182 ? -9.266 9.371 6.292 1.00 91.56 182 ARG A C 1
ATOM 1465 O O . ARG A 1 182 ? -9.116 10.170 5.377 1.00 91.56 182 ARG A O 1
ATOM 1472 N N . THR A 1 183 ? -9.025 8.067 6.140 1.00 92.12 183 THR A N 1
ATOM 1473 C CA . THR A 1 183 ? -8.648 7.460 4.847 1.00 92.12 183 THR A CA 1
ATOM 1474 C C . THR A 1 183 ? -9.815 7.428 3.850 1.00 92.12 183 THR A C 1
ATOM 1476 O O . THR A 1 183 ? -9.632 7.114 2.673 1.00 92.12 183 THR A O 1
ATOM 1479 N N . GLY A 1 184 ? -11.036 7.737 4.307 1.00 92.69 184 GLY A N 1
ATOM 1480 C CA . GLY A 1 184 ? -12.244 7.683 3.489 1.00 92.69 184 GLY A CA 1
ATOM 1481 C C . GLY A 1 184 ? -12.755 6.260 3.248 1.00 92.69 184 GLY A C 1
ATOM 1482 O O . GLY A 1 184 ? -13.493 6.042 2.286 1.00 92.69 184 GLY A O 1
ATOM 1483 N N . MET A 1 185 ? -12.345 5.292 4.076 1.00 95.38 185 MET A N 1
ATOM 1484 C CA . MET A 1 185 ? -12.915 3.946 4.142 1.00 95.38 185 MET A CA 1
ATOM 1485 C C . MET A 1 185 ? -13.520 3.716 5.528 1.00 95.38 185 MET A C 1
ATOM 1487 O O . MET A 1 185 ? -12.837 3.845 6.546 1.00 95.38 185 MET A O 1
ATOM 1491 N N . SER A 1 186 ? -14.811 3.380 5.579 1.00 95.19 186 SER A N 1
ATOM 1492 C CA . SER A 1 186 ? -15.478 3.065 6.843 1.00 95.19 186 SER A CA 1
ATOM 1493 C C . SER A 1 186 ? -15.023 1.705 7.371 1.00 95.19 186 SER A C 1
ATOM 1495 O O . SER A 1 186 ? -14.681 0.809 6.597 1.00 95.19 186 SER A O 1
ATOM 1497 N N . ARG A 1 187 ? -15.077 1.523 8.695 1.00 94.94 187 ARG A N 1
ATOM 1498 C CA . ARG A 1 187 ? -14.772 0.236 9.336 1.00 94.94 187 ARG A CA 1
ATOM 1499 C C . ARG A 1 187 ? -15.615 -0.896 8.751 1.00 94.94 187 ARG A C 1
ATOM 1501 O O . ARG A 1 187 ? -15.087 -1.955 8.439 1.00 94.94 187 ARG A O 1
ATOM 1508 N N . GLN A 1 188 ? -16.921 -0.668 8.591 1.00 94.62 188 GLN A N 1
ATOM 1509 C CA . GLN A 1 188 ? -17.823 -1.693 8.071 1.00 94.62 188 GLN A CA 1
ATOM 1510 C C . GLN A 1 188 ? -17.449 -2.089 6.644 1.00 94.62 188 GLN A C 1
ATOM 1512 O O . GLN A 1 188 ? -17.409 -3.275 6.335 1.00 94.62 188 GLN A O 1
ATOM 1517 N N . ARG A 1 189 ? -17.123 -1.109 5.791 1.00 95.69 189 ARG A N 1
ATOM 1518 C CA . ARG A 1 189 ? -16.714 -1.394 4.417 1.00 95.69 189 ARG A CA 1
ATOM 1519 C C . ARG A 1 189 ? -15.387 -2.143 4.372 1.00 95.69 189 ARG A C 1
ATOM 1521 O O . ARG A 1 189 ? -15.258 -3.085 3.601 1.00 95.69 1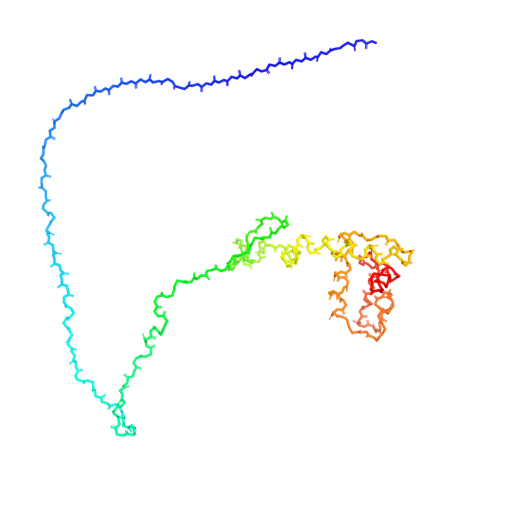89 ARG A O 1
ATOM 1528 N N . PHE A 1 190 ? -14.433 -1.768 5.220 1.00 95.56 190 PHE A N 1
ATOM 1529 C CA . PHE A 1 190 ? -13.176 -2.495 5.351 1.00 95.56 190 PHE A CA 1
ATOM 1530 C C . PHE A 1 190 ? -13.405 -3.971 5.724 1.00 95.56 190 PHE A C 1
ATOM 1532 O O . PHE A 1 190 ? -12.845 -4.852 5.077 1.00 95.56 190 PHE A O 1
ATOM 1539 N N . GLU A 1 191 ? -14.253 -4.248 6.720 1.00 94.69 191 GLU A N 1
ATOM 1540 C CA . GLU A 1 191 ? -14.569 -5.620 7.143 1.00 94.69 191 GLU A CA 1
ATOM 1541 C C . GLU A 1 191 ? -15.364 -6.399 6.083 1.00 94.69 191 GLU A C 1
ATOM 1543 O O . GLU A 1 191 ? -15.140 -7.596 5.894 1.00 94.69 191 GLU A O 1
ATOM 1548 N N . ASP A 1 192 ? -16.247 -5.733 5.334 1.00 95.31 192 ASP A N 1
ATOM 1549 C CA . ASP A 1 192 ? -16.948 -6.345 4.201 1.00 95.31 192 ASP A CA 1
ATOM 1550 C C . ASP A 1 192 ? -15.958 -6.802 3.115 1.00 95.31 192 ASP A C 1
ATOM 1552 O O . ASP A 1 192 ? -16.122 -7.890 2.572 1.00 95.31 192 ASP A O 1
ATOM 1556 N N . LEU A 1 193 ? -14.914 -6.012 2.825 1.00 95.31 193 LEU A N 1
ATOM 1557 C CA . LEU A 1 193 ? -13.854 -6.381 1.874 1.00 95.31 193 LEU A CA 1
ATOM 1558 C C . LEU A 1 193 ? -12.896 -7.438 2.447 1.00 95.31 193 LEU A C 1
ATOM 1560 O O . LEU A 1 193 ? -12.465 -8.322 1.716 1.00 95.31 193 LEU A O 1
ATOM 1564 N N . TRP A 1 194 ? -12.577 -7.367 3.744 1.00 93.38 194 TRP A N 1
ATOM 1565 C CA . TRP A 1 194 ? -11.707 -8.330 4.431 1.00 93.38 194 TRP A CA 1
ATOM 1566 C C . TRP A 1 194 ? -12.327 -9.728 4.502 1.00 93.38 194 TRP A C 1
ATOM 1568 O O . TRP A 1 194 ? -11.629 -10.735 4.405 1.00 93.38 194 TRP A O 1
ATOM 1578 N N . SER A 1 195 ? -13.642 -9.789 4.708 1.00 91.62 195 SER A N 1
ATOM 1579 C CA . SER A 1 195 ? -14.375 -11.042 4.876 1.00 91.62 195 SER A CA 1
ATOM 1580 C C . SER A 1 195 ? -14.922 -11.621 3.576 1.00 91.62 195 SER A C 1
ATOM 1582 O O . SER A 1 195 ? -15.470 -12.720 3.637 1.00 91.62 195 SER A O 1
ATOM 1584 N N . ALA A 1 196 ? -14.828 -10.910 2.443 1.00 87.62 196 ALA A N 1
ATOM 1585 C CA . ALA A 1 196 ? -15.373 -11.305 1.138 1.00 87.62 196 ALA A CA 1
ATOM 1586 C C . ALA A 1 196 ? -14.722 -12.576 0.580 1.00 87.62 196 ALA A C 1
ATOM 1588 O O . ALA A 1 196 ? -15.490 -13.546 0.383 1.00 87.62 196 ALA A O 1
#

Sequence (196 aa):
MRTRIRTIRTIRTTTPSHQQGDQRHQQELATTPATGNSNSSASTNNSTPRIPVTFANDRPWYEGDVTHNINGPTTAKHWKMIDQWTGDEYTLNCDLGNSRNEFRHSEYDCFMACFPKDQLTFMVNKLNGNLLQKNKERTTIGELLKWFGVMLLTTRFEFGERSSLWSETPPSKYIPAPAFGRTGMSRQRFEDLWSA